Protein AF-A0A3B4AN51-F1 (afdb_monomer_lite)

Structure (mmCIF, N/CA/C/O backbone):
data_AF-A0A3B4AN51-F1
#
_entry.id   AF-A0A3B4AN51-F1
#
loop_
_atom_site.group_PDB
_atom_site.id
_atom_site.type_symbol
_atom_site.label_atom_id
_atom_site.label_alt_id
_atom_site.label_comp_id
_atom_site.label_asym_id
_atom_site.label_entity_id
_atom_site.label_seq_id
_atom_site.pdbx_PDB_ins_code
_atom_site.Cartn_x
_atom_site.Cartn_y
_atom_site.Cartn_z
_atom_site.occupancy
_atom_site.B_iso_or_equiv
_atom_site.auth_seq_id
_atom_site.auth_comp_id
_atom_site.auth_asym_id
_atom_site.auth_atom_id
_atom_site.pdbx_PDB_model_num
ATOM 1 N N . MET A 1 1 ? 100.348 5.119 -83.235 1.00 37.28 1 MET A N 1
ATOM 2 C CA . MET A 1 1 ? 100.920 3.917 -83.877 1.00 37.28 1 MET A CA 1
ATOM 3 C C . MET A 1 1 ? 100.437 3.886 -85.317 1.00 37.28 1 MET A C 1
ATOM 5 O O . MET A 1 1 ? 99.239 3.997 -85.510 1.00 37.28 1 MET A O 1
ATOM 9 N N . TYR A 1 2 ? 101.380 3.777 -86.260 1.00 39.84 2 TYR A N 1
ATOM 10 C CA . TYR A 1 2 ? 101.236 3.728 -87.727 1.00 39.84 2 TYR A CA 1
ATOM 11 C C . TYR A 1 2 ? 100.697 5.003 -88.413 1.00 39.84 2 TYR A C 1
ATOM 13 O O . TYR A 1 2 ? 99.524 5.310 -88.284 1.00 39.84 2 TYR A O 1
ATOM 21 N N . SER A 1 3 ? 101.463 5.910 -89.036 1.00 31.34 3 SER A N 1
ATOM 22 C CA . SER A 1 3 ? 102.664 5.895 -89.903 1.00 31.34 3 SER A CA 1
ATOM 23 C C . SER A 1 3 ? 102.435 5.594 -91.389 1.00 31.34 3 SER A C 1
ATOM 25 O O . SER A 1 3 ? 101.809 4.602 -91.746 1.00 31.34 3 SER A O 1
ATOM 27 N N . SER A 1 4 ? 103.131 6.403 -92.199 1.00 42.12 4 SER A N 1
ATOM 28 C CA . SER A 1 4 ? 103.472 6.291 -93.629 1.00 42.12 4 SER A CA 1
ATOM 29 C C . SER A 1 4 ? 102.449 6.891 -94.610 1.00 42.12 4 SER A C 1
ATOM 31 O O . SER A 1 4 ? 101.304 6.468 -94.629 1.00 42.12 4 SER A O 1
ATOM 33 N N . SER A 1 5 ? 102.694 7.973 -95.359 1.00 35.88 5 SER A N 1
ATOM 34 C CA . SER A 1 5 ? 103.880 8.577 -96.009 1.00 35.88 5 SER A CA 1
ATOM 35 C C . SER A 1 5 ? 104.124 8.130 -97.459 1.00 35.88 5 SER A C 1
ATOM 37 O O . SER A 1 5 ? 104.264 6.943 -97.722 1.00 35.88 5 SER A O 1
ATOM 39 N N . TYR A 1 6 ? 104.338 9.153 -98.307 1.00 33.53 6 TYR A N 1
ATOM 40 C CA . TYR A 1 6 ? 105.000 9.182 -99.630 1.00 33.53 6 TYR A CA 1
ATOM 41 C C . TYR A 1 6 ? 104.226 8.550 -100.818 1.00 33.53 6 TYR A C 1
ATOM 43 O O . TYR A 1 6 ? 103.527 7.566 -100.663 1.00 33.53 6 TYR A O 1
ATOM 51 N N . SER A 1 7 ? 104.227 9.105 -102.041 1.00 45.72 7 SER A N 1
ATOM 52 C CA . SER A 1 7 ? 105.342 9.767 -102.729 1.00 45.72 7 SER A CA 1
ATOM 53 C C . SER A 1 7 ? 104.925 10.885 -103.691 1.00 45.72 7 SER A C 1
ATOM 55 O O . SER A 1 7 ? 104.088 10.735 -104.575 1.00 45.72 7 SER A O 1
ATOM 57 N N . ARG A 1 8 ? 105.644 11.995 -103.545 1.00 38.72 8 ARG A N 1
ATOM 58 C CA . ARG A 1 8 ? 105.890 13.059 -104.518 1.00 38.72 8 ARG A CA 1
ATOM 59 C C . ARG A 1 8 ? 106.790 12.530 -105.644 1.00 38.72 8 ARG A C 1
ATOM 61 O O . ARG A 1 8 ? 107.790 11.889 -105.348 1.00 38.72 8 ARG A O 1
ATOM 68 N N . ALA A 1 9 ? 106.537 12.929 -106.889 1.00 37.31 9 ALA A N 1
ATOM 69 C CA . ALA A 1 9 ? 107.592 13.070 -107.893 1.00 37.31 9 ALA A CA 1
ATOM 70 C C . ALA A 1 9 ? 107.301 14.289 -108.776 1.00 37.31 9 ALA A C 1
ATOM 72 O O . ALA A 1 9 ? 106.480 14.271 -109.685 1.00 37.31 9 ALA A O 1
ATOM 73 N N . LYS A 1 10 ? 107.989 15.375 -108.426 1.00 40.50 10 LYS A N 1
ATOM 74 C CA . LYS A 1 10 ? 108.209 16.573 -109.227 1.00 40.50 10 LYS A CA 1
ATOM 75 C C . LYS A 1 10 ? 109.576 16.353 -109.872 1.00 40.50 10 LYS A C 1
ATOM 77 O O . LYS A 1 10 ? 110.546 16.236 -109.131 1.00 40.50 10 LYS A O 1
ATOM 82 N N . LEU A 1 11 ? 109.653 16.279 -111.194 1.00 40.84 11 LEU A N 1
ATOM 83 C CA . LEU A 1 11 ? 110.910 16.311 -111.945 1.00 40.84 11 LEU A CA 1
ATOM 84 C C . LEU A 1 11 ? 110.637 17.061 -113.246 1.00 40.84 11 LEU A C 1
ATOM 86 O O . LEU A 1 11 ? 110.092 16.517 -114.201 1.00 40.84 11 LEU A O 1
ATOM 90 N N . GLY A 1 12 ? 110.951 18.355 -113.214 1.00 33.78 12 GLY A N 1
ATOM 91 C CA . GLY A 1 12 ? 111.268 19.081 -114.431 1.00 33.78 12 GLY A CA 1
ATOM 92 C C . GLY A 1 12 ? 112.681 18.724 -114.874 1.00 33.78 12 GLY A C 1
ATOM 93 O O . GLY A 1 12 ? 113.501 18.326 -114.045 1.00 33.78 12 GLY A O 1
ATOM 94 N N . LEU A 1 13 ? 112.959 18.901 -116.160 1.00 41.38 13 LEU A N 1
ATOM 95 C CA . LEU A 1 13 ? 114.250 19.401 -116.603 1.00 41.38 13 LEU A CA 1
ATOM 96 C C . LEU A 1 13 ? 114.144 19.941 -118.025 1.00 41.38 13 LEU A C 1
ATOM 98 O O . LEU A 1 13 ? 113.573 19.327 -118.924 1.00 41.38 13 LEU A O 1
ATOM 102 N N . ASP A 1 14 ? 114.674 21.148 -118.121 1.00 35.09 14 ASP A N 1
ATOM 103 C CA . ASP A 1 14 ? 114.766 22.046 -119.248 1.00 35.09 14 ASP A CA 1
ATOM 104 C C . ASP A 1 14 ? 115.662 21.552 -120.395 1.00 35.09 14 ASP A C 1
ATOM 106 O O . ASP A 1 14 ? 116.530 20.697 -120.235 1.00 35.09 14 ASP A O 1
ATOM 110 N N . ALA A 1 15 ? 115.503 22.283 -121.503 1.00 33.75 15 ALA A N 1
ATOM 111 C CA . ALA A 1 15 ? 116.539 22.689 -122.451 1.00 33.75 15 ALA A CA 1
ATOM 112 C C . ALA A 1 15 ? 117.071 21.644 -123.450 1.00 33.75 15 ALA A C 1
ATOM 114 O O . ALA A 1 15 ? 118.004 20.897 -123.180 1.00 33.75 15 ALA A O 1
ATOM 115 N N . ARG A 1 16 ? 116.633 21.766 -124.708 1.00 33.62 16 ARG A N 1
ATOM 116 C CA . ARG A 1 16 ? 117.351 22.564 -125.726 1.00 33.62 16 ARG A CA 1
ATOM 117 C C . ARG A 1 16 ? 116.605 22.525 -127.063 1.00 33.62 16 ARG A C 1
ATOM 119 O O . ARG A 1 16 ? 116.307 21.465 -127.594 1.00 33.62 16 ARG A O 1
ATOM 126 N N . GLU A 1 17 ? 116.272 23.722 -127.545 1.00 31.73 17 GLU A N 1
ATOM 127 C CA . GLU A 1 17 ? 116.612 24.207 -128.887 1.00 31.73 17 GLU A CA 1
ATOM 128 C C . GLU A 1 17 ? 116.787 23.162 -130.003 1.00 31.73 17 GLU A C 1
ATOM 130 O O . GLU A 1 17 ? 117.738 22.390 -129.989 1.00 31.73 17 GLU A O 1
ATOM 135 N N . LEU A 1 18 ? 115.940 23.209 -131.038 1.00 31.83 18 LEU A N 1
ATOM 136 C CA . LEU A 1 18 ? 116.239 23.889 -132.311 1.00 31.83 18 LEU A CA 1
ATOM 137 C C . LEU A 1 18 ? 115.224 23.455 -133.398 1.00 31.83 18 LEU A C 1
ATOM 139 O O . LEU A 1 18 ? 115.013 22.275 -133.643 1.00 31.83 18 LEU A O 1
ATOM 143 N N . HIS A 1 19 ? 114.660 24.447 -134.089 1.00 35.38 19 HIS A N 1
ATOM 144 C CA . HIS A 1 19 ? 114.153 24.394 -135.468 1.00 35.38 19 HIS A CA 1
ATOM 145 C C . HIS A 1 19 ? 113.001 23.434 -135.880 1.00 35.38 19 HIS A C 1
ATOM 147 O O . HIS A 1 19 ? 113.159 22.251 -136.153 1.00 35.38 19 HIS A O 1
ATOM 153 N N . ARG A 1 20 ? 111.839 24.065 -136.144 1.00 32.22 20 ARG A N 1
ATOM 154 C CA . ARG A 1 20 ? 110.898 23.782 -137.265 1.00 32.22 20 ARG A CA 1
ATOM 155 C C . ARG A 1 20 ? 111.657 23.360 -138.551 1.00 32.22 20 ARG A C 1
ATOM 157 O O . ARG A 1 20 ? 112.730 23.930 -138.744 1.00 32.22 20 ARG A O 1
ATOM 164 N N . PRO A 1 21 ? 111.084 22.595 -139.524 1.00 46.34 21 PRO A N 1
ATOM 165 C CA . PRO A 1 21 ? 109.659 22.619 -139.917 1.00 46.34 21 PRO A CA 1
ATOM 166 C C . PRO A 1 21 ? 109.047 21.314 -140.541 1.00 46.34 21 PRO A C 1
ATOM 168 O O . PRO A 1 21 ? 109.733 20.341 -140.801 1.00 46.34 21 PRO A O 1
ATOM 171 N N . ARG A 1 22 ? 107.748 21.397 -140.907 1.00 31.69 22 ARG A N 1
ATOM 172 C CA . ARG A 1 22 ? 106.985 20.628 -141.938 1.00 31.69 22 ARG A CA 1
ATOM 173 C C . ARG A 1 22 ? 106.538 19.171 -141.678 1.00 31.69 22 ARG A C 1
ATOM 175 O O . ARG A 1 22 ? 107.335 18.268 -141.498 1.00 31.69 22 ARG A O 1
ATOM 182 N N . GLY A 1 23 ? 105.231 18.957 -141.905 1.00 38.59 23 GLY A N 1
ATOM 183 C CA . GLY A 1 23 ? 104.688 17.720 -142.490 1.00 38.59 23 GLY A CA 1
ATOM 184 C C . GLY A 1 23 ? 103.827 16.853 -141.568 1.00 38.59 23 GLY A C 1
ATOM 185 O O . GLY A 1 23 ? 104.339 15.995 -140.863 1.00 38.59 23 GLY A O 1
ATOM 186 N N . LYS A 1 24 ? 102.497 17.020 -141.627 1.00 47.59 24 LYS A N 1
ATOM 187 C CA . LYS A 1 24 ? 101.532 16.042 -141.096 1.00 47.59 24 LYS A CA 1
ATOM 188 C C . LYS A 1 24 ? 101.496 14.828 -142.032 1.00 47.59 24 LYS A C 1
ATOM 190 O O . LYS A 1 24 ? 101.185 14.998 -143.208 1.00 47.59 24 LYS A O 1
ATOM 195 N N . SER A 1 25 ? 101.758 13.626 -141.520 1.00 47.16 25 SER A N 1
ATOM 196 C CA . SER A 1 25 ? 101.493 12.370 -142.231 1.00 47.16 25 SER A CA 1
ATOM 197 C C . SER A 1 25 ? 100.162 11.761 -141.763 1.00 47.16 25 SER A C 1
ATOM 199 O O . SER A 1 25 ? 99.811 11.783 -140.583 1.00 47.16 25 SER A O 1
ATOM 201 N N . CYS A 1 26 ? 99.394 11.231 -142.715 1.00 55.75 26 CYS A N 1
ATOM 202 C CA . CYS A 1 26 ? 98.037 10.689 -142.563 1.00 55.75 26 CYS A CA 1
ATOM 203 C C . CYS A 1 26 ? 97.911 9.546 -141.517 1.00 55.75 26 CYS A C 1
ATOM 205 O O . CYS A 1 26 ? 96.820 9.272 -141.025 1.00 55.75 26 CYS A O 1
ATOM 207 N N . GLY A 1 27 ? 99.019 8.933 -141.081 1.00 60.59 27 GLY A N 1
ATOM 208 C CA . GLY A 1 27 ? 99.015 7.821 -140.118 1.00 60.59 27 GLY A CA 1
ATOM 209 C C . GLY A 1 27 ? 98.713 8.186 -138.655 1.00 60.59 27 GLY A C 1
ATOM 210 O O . GLY A 1 27 ? 98.357 7.303 -137.875 1.00 60.59 27 GLY A O 1
ATOM 211 N N . TYR A 1 28 ? 98.817 9.460 -138.258 1.00 69.00 28 TYR A N 1
ATOM 212 C CA . TYR A 1 28 ? 98.539 9.886 -136.875 1.00 69.00 28 TYR A CA 1
ATOM 213 C C . TYR A 1 28 ? 97.040 9.819 -136.529 1.00 69.00 28 TYR A C 1
ATOM 215 O O . TYR A 1 28 ? 96.671 9.399 -135.433 1.00 69.00 28 TYR A O 1
ATOM 223 N N . TYR A 1 29 ? 96.163 10.147 -137.484 1.00 66.31 29 TYR A N 1
ATOM 224 C CA . TYR A 1 29 ? 94.715 10.177 -137.252 1.00 66.31 29 TYR A CA 1
ATOM 225 C C . TYR A 1 29 ? 94.079 8.776 -137.181 1.00 66.31 29 TYR A C 1
ATOM 227 O O . TYR A 1 29 ? 93.126 8.586 -136.432 1.00 66.31 29 TYR A O 1
ATOM 235 N N . VAL A 1 30 ? 94.635 7.762 -137.856 1.00 69.38 30 VAL A N 1
ATOM 236 C CA . VAL A 1 30 ? 94.093 6.384 -137.825 1.00 69.38 30 VAL A CA 1
ATOM 237 C C . VAL A 1 30 ? 94.282 5.721 -136.454 1.00 69.38 30 VAL A C 1
ATOM 239 O O . VAL A 1 30 ? 93.371 5.063 -135.956 1.00 69.38 30 VAL A O 1
ATOM 242 N N . LYS A 1 31 ? 95.428 5.949 -135.793 1.00 71.38 31 LYS A N 1
ATOM 243 C CA . LYS A 1 31 ? 95.664 5.455 -134.422 1.00 71.38 31 LYS A CA 1
ATOM 244 C C . LYS A 1 31 ? 94.726 6.108 -133.404 1.00 71.38 31 LYS A C 1
ATOM 246 O O . LYS A 1 31 ? 94.270 5.440 -132.483 1.00 71.38 31 LYS A O 1
ATOM 251 N N . ILE A 1 32 ? 94.408 7.388 -133.599 1.00 74.50 32 ILE A N 1
ATOM 252 C CA . ILE A 1 32 ? 93.468 8.129 -132.751 1.00 74.50 32 ILE A CA 1
ATOM 253 C C . ILE A 1 32 ? 92.041 7.585 -132.908 1.00 74.50 32 ILE A C 1
ATOM 255 O O . ILE A 1 32 ? 91.373 7.344 -131.905 1.00 74.50 32 ILE A O 1
ATOM 259 N N . VAL A 1 33 ? 91.585 7.320 -134.138 1.00 74.44 33 VAL A N 1
ATOM 260 C CA . VAL A 1 33 ? 90.241 6.763 -134.390 1.00 74.44 33 VAL A CA 1
ATOM 261 C C . VAL A 1 33 ? 90.085 5.361 -133.787 1.00 74.44 33 VAL A C 1
ATOM 263 O O . VAL A 1 33 ? 89.074 5.095 -133.138 1.00 74.44 33 VAL A O 1
ATOM 266 N N . PHE A 1 34 ? 91.091 4.487 -133.918 1.00 72.62 34 PHE A N 1
ATOM 267 C CA . PHE A 1 34 ? 91.048 3.154 -133.299 1.00 72.62 34 PHE A CA 1
ATOM 268 C C . PHE A 1 34 ? 90.962 3.234 -131.769 1.00 72.62 34 PHE A C 1
ATOM 270 O O . PHE A 1 34 ? 90.145 2.537 -131.167 1.00 72.62 34 PHE A O 1
ATOM 277 N N . PHE A 1 35 ? 91.728 4.139 -131.152 1.00 78.62 35 PHE A N 1
ATOM 278 C CA . PHE A 1 35 ? 91.705 4.348 -129.704 1.00 78.62 35 PHE A CA 1
ATOM 279 C C . PHE A 1 35 ? 90.331 4.825 -129.210 1.00 78.62 35 PHE A C 1
ATOM 281 O O . PHE A 1 35 ? 89.805 4.283 -128.240 1.00 78.62 35 PHE A O 1
ATOM 288 N N . PHE A 1 36 ? 89.701 5.774 -129.913 1.00 77.31 36 PHE A N 1
ATOM 289 C CA . PHE A 1 36 ? 88.351 6.227 -129.568 1.00 77.31 36 PHE A CA 1
ATOM 290 C C . PHE A 1 36 ? 87.277 5.155 -129.810 1.00 77.31 36 PHE A C 1
ATOM 292 O O . PHE A 1 36 ? 86.331 5.081 -129.030 1.00 77.31 36 PHE A O 1
ATOM 299 N N . SER A 1 37 ? 87.430 4.276 -130.809 1.00 77.00 37 SER A N 1
ATOM 300 C CA . SER A 1 37 ? 86.480 3.172 -131.031 1.00 77.00 37 SER A CA 1
ATOM 301 C C . SER A 1 37 ? 86.492 2.149 -129.888 1.00 77.00 37 SER A C 1
ATOM 303 O O . SER A 1 37 ? 85.430 1.787 -129.384 1.00 77.00 37 SER A O 1
ATOM 305 N N . SER A 1 38 ? 87.678 1.761 -129.399 1.00 79.50 38 SER A N 1
ATOM 306 C CA . SER A 1 38 ? 87.806 0.840 -128.263 1.00 79.50 38 SER A CA 1
ATOM 307 C C . SER A 1 38 ? 87.376 1.481 -126.942 1.00 79.50 38 SER A C 1
ATOM 309 O O . SER A 1 38 ? 86.841 0.791 -126.077 1.00 79.50 38 SER A O 1
ATOM 311 N N . LEU A 1 39 ? 87.562 2.796 -126.788 1.00 80.88 39 LEU A N 1
ATOM 312 C CA . LEU A 1 39 ? 87.158 3.536 -125.589 1.00 80.88 39 LEU A CA 1
ATOM 313 C C . LEU A 1 39 ? 85.635 3.727 -125.512 1.00 80.88 39 LEU A C 1
ATOM 315 O O . LEU A 1 39 ? 85.050 3.584 -124.441 1.00 80.88 39 LEU A O 1
ATOM 319 N N . ILE A 1 40 ? 84.969 3.974 -126.644 1.00 84.31 40 ILE A N 1
ATOM 320 C CA . ILE A 1 40 ? 83.499 3.996 -126.707 1.00 84.31 40 ILE A CA 1
ATOM 321 C C . ILE A 1 40 ? 82.935 2.585 -126.480 1.00 84.31 40 ILE A C 1
ATOM 323 O O . ILE A 1 40 ? 81.972 2.425 -125.733 1.00 84.31 40 ILE A O 1
ATOM 327 N N . GLN A 1 41 ? 83.554 1.548 -127.058 1.00 82.50 41 GLN A N 1
ATOM 328 C CA . GLN A 1 41 ? 83.135 0.158 -126.842 1.00 82.50 41 GLN A CA 1
ATOM 329 C C . GLN A 1 41 ? 83.257 -0.280 -125.375 1.00 82.50 41 GLN A C 1
ATOM 331 O O . GLN A 1 41 ? 82.333 -0.909 -124.859 1.00 82.50 41 GLN A O 1
ATOM 336 N N . SER A 1 42 ? 84.341 0.072 -124.675 1.00 85.00 42 SER A N 1
ATOM 337 C CA . SER A 1 42 ? 84.494 -0.283 -123.257 1.00 85.00 42 SER A CA 1
ATOM 338 C C . SER A 1 42 ? 83.496 0.454 -122.357 1.00 85.00 42 SER A C 1
ATOM 340 O O . SER A 1 42 ? 82.936 -0.160 -121.450 1.00 85.00 42 SER A O 1
ATOM 342 N N . LEU A 1 43 ? 83.200 1.728 -122.642 1.00 83.69 43 LEU A N 1
ATOM 343 C CA . LEU A 1 43 ? 82.181 2.496 -121.918 1.00 83.69 43 LEU A CA 1
ATOM 344 C C . LEU A 1 43 ? 80.780 1.896 -122.075 1.00 83.69 43 LEU A C 1
ATOM 346 O O . LEU A 1 43 ? 80.065 1.787 -121.083 1.00 83.69 43 LEU A O 1
ATOM 350 N N . ILE A 1 44 ? 80.408 1.435 -123.275 1.00 85.31 44 ILE A N 1
ATOM 351 C CA . ILE A 1 44 ? 79.118 0.758 -123.493 1.00 85.31 44 ILE A CA 1
ATOM 352 C C . ILE A 1 44 ? 79.031 -0.538 -122.675 1.00 85.31 44 ILE A C 1
ATOM 354 O O . ILE A 1 44 ? 78.012 -0.781 -122.029 1.00 85.31 44 ILE A O 1
ATOM 358 N N . ILE A 1 45 ? 80.093 -1.351 -122.653 1.00 86.38 45 ILE A N 1
ATOM 359 C CA . ILE A 1 45 ? 80.118 -2.601 -121.876 1.00 86.38 45 ILE A CA 1
ATOM 360 C C . ILE A 1 45 ? 79.973 -2.312 -120.377 1.00 86.38 45 ILE A C 1
ATOM 362 O O . ILE A 1 45 ? 79.169 -2.957 -119.710 1.00 86.38 45 ILE A O 1
ATOM 366 N N . VAL A 1 46 ? 80.691 -1.318 -119.845 1.00 84.56 46 VAL A N 1
ATOM 367 C CA . VAL A 1 46 ? 80.579 -0.929 -118.429 1.00 84.56 46 VAL A CA 1
ATOM 368 C C . VAL A 1 46 ? 79.176 -0.408 -118.104 1.00 84.56 46 VAL A C 1
ATOM 370 O O . VAL A 1 46 ? 78.618 -0.791 -117.078 1.00 84.56 46 VAL A O 1
ATOM 373 N N . SER A 1 47 ? 78.567 0.400 -118.977 1.00 82.06 47 SER A N 1
ATOM 374 C CA . SER A 1 47 ? 77.186 0.861 -118.796 1.00 82.06 47 SER A CA 1
ATOM 375 C C . SER A 1 47 ? 76.178 -0.291 -118.796 1.00 82.06 47 SER A C 1
ATOM 377 O O . SER A 1 47 ? 75.291 -0.303 -117.948 1.00 82.06 47 SER A O 1
ATOM 379 N N . LEU A 1 48 ? 76.326 -1.283 -119.682 1.00 82.00 48 LEU A N 1
ATOM 380 C CA . LEU A 1 48 ? 75.444 -2.455 -119.716 1.00 82.00 48 LEU A CA 1
ATOM 381 C C . LEU A 1 48 ? 75.628 -3.354 -118.492 1.00 82.00 48 LEU A C 1
ATOM 383 O O . LEU A 1 48 ? 74.637 -3.808 -117.932 1.00 82.00 48 LEU A O 1
ATOM 387 N N . VAL A 1 49 ? 76.864 -3.570 -118.033 1.00 85.19 49 VAL A N 1
ATOM 388 C CA . VAL A 1 49 ? 77.137 -4.360 -116.821 1.00 85.19 49 VAL A CA 1
ATOM 389 C C . VAL A 1 49 ? 76.609 -3.651 -115.573 1.00 85.19 49 VAL A C 1
ATOM 391 O O . VAL A 1 49 ? 76.000 -4.300 -114.730 1.00 85.19 49 VAL A O 1
ATOM 394 N N . LEU A 1 50 ? 76.758 -2.327 -115.463 1.00 77.06 50 LEU A N 1
ATOM 395 C CA . LEU A 1 50 ? 76.156 -1.562 -114.366 1.00 77.06 50 LEU A CA 1
ATOM 396 C C . LEU A 1 50 ? 74.624 -1.601 -114.418 1.00 77.06 50 LEU A C 1
ATOM 398 O O . LEU A 1 50 ? 73.995 -1.689 -113.369 1.00 77.06 50 LEU A O 1
ATOM 402 N N . PHE A 1 51 ? 74.019 -1.617 -115.606 1.00 76.81 51 PHE A N 1
ATOM 403 C CA . PHE A 1 51 ? 72.574 -1.803 -115.749 1.00 76.81 51 PHE A CA 1
ATOM 404 C C . PHE A 1 51 ? 72.128 -3.235 -115.401 1.00 76.81 51 PHE A C 1
ATOM 406 O O . PHE A 1 51 ? 71.043 -3.418 -114.872 1.00 76.81 51 PHE A O 1
ATOM 413 N N . LEU A 1 52 ? 72.963 -4.251 -115.632 1.00 72.12 52 LEU A N 1
ATOM 414 C CA . LEU A 1 52 ? 72.664 -5.652 -115.294 1.00 72.12 52 LEU A CA 1
ATOM 415 C C . LEU A 1 52 ? 72.888 -5.970 -113.805 1.00 72.12 52 LEU A C 1
ATOM 417 O O . LEU A 1 52 ? 72.189 -6.808 -113.246 1.00 72.12 52 LEU A O 1
ATOM 421 N N . VAL A 1 53 ? 73.849 -5.303 -113.158 1.00 73.62 53 VAL A N 1
ATOM 422 C CA . VAL A 1 53 ? 74.174 -5.496 -111.732 1.00 73.62 53 VAL A CA 1
ATOM 423 C C . VAL A 1 53 ? 73.352 -4.573 -110.821 1.00 73.62 53 VAL A C 1
ATOM 425 O O . VAL A 1 53 ? 73.000 -4.976 -109.716 1.00 73.62 53 VAL A O 1
ATOM 428 N N . TYR A 1 54 ? 73.020 -3.354 -111.267 1.00 65.38 54 TYR A N 1
ATOM 429 C CA . TYR A 1 54 ? 72.304 -2.343 -110.469 1.00 65.38 54 TYR A CA 1
ATOM 430 C C . TYR A 1 54 ? 70.981 -1.858 -111.076 1.00 65.38 54 TYR A C 1
ATOM 432 O O . TYR A 1 54 ? 70.286 -1.065 -110.437 1.00 65.38 54 TYR A O 1
ATOM 440 N N . GLY A 1 55 ? 70.591 -2.321 -112.267 1.00 59.09 55 GLY A N 1
ATOM 441 C CA . GLY A 1 55 ? 69.219 -2.171 -112.752 1.00 59.09 55 GLY A CA 1
ATOM 442 C C . GLY A 1 55 ? 68.320 -3.042 -111.890 1.00 59.09 55 GLY A C 1
ATOM 443 O O . GLY A 1 55 ? 68.195 -4.239 -112.126 1.00 59.09 55 GLY A O 1
ATOM 444 N N . GLN A 1 56 ? 67.800 -2.448 -110.816 1.00 55.25 56 GLN A N 1
ATOM 445 C CA . GLN A 1 56 ? 67.047 -3.128 -109.768 1.00 55.25 56 GLN A CA 1
ATOM 446 C C . GLN A 1 56 ? 66.012 -4.116 -110.323 1.00 55.25 56 GLN A C 1
ATOM 448 O O . GLN A 1 56 ? 65.301 -3.779 -111.272 1.00 55.25 56 GLN A O 1
ATOM 453 N N . PRO A 1 57 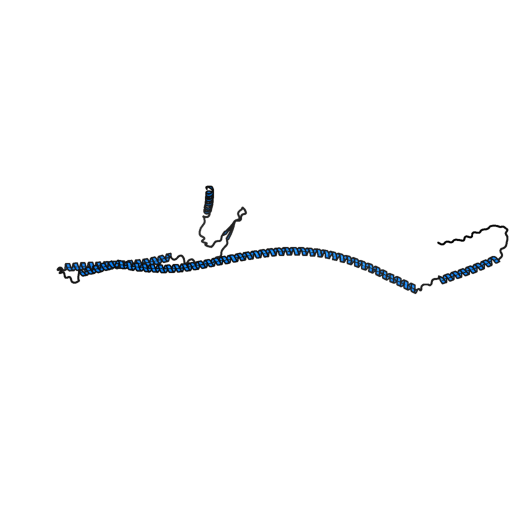? 65.817 -5.268 -109.656 1.00 54.91 57 PRO A N 1
ATOM 454 C CA . PRO A 1 57 ? 64.611 -6.040 -109.863 1.00 54.91 57 PRO A CA 1
ATOM 455 C C . PRO A 1 57 ? 63.440 -5.205 -109.336 1.00 54.91 57 PRO A C 1
ATOM 457 O O . PRO A 1 57 ? 63.456 -4.745 -108.188 1.00 54.91 57 PRO A O 1
ATOM 460 N N . GLU A 1 58 ? 62.426 -4.992 -110.173 1.00 52.56 58 GLU A N 1
ATOM 461 C CA . GLU A 1 58 ? 61.099 -4.631 -109.692 1.00 52.56 58 GLU A CA 1
ATOM 462 C C . GLU A 1 58 ? 60.734 -5.647 -108.609 1.00 52.56 58 GLU A C 1
ATOM 464 O O . GLU A 1 58 ? 60.586 -6.840 -108.879 1.00 52.56 58 GLU A O 1
ATOM 469 N N . LYS A 1 59 ? 60.640 -5.191 -107.356 1.00 54.31 59 LYS A N 1
ATOM 470 C CA . LYS A 1 59 ? 59.942 -5.956 -106.326 1.00 54.31 59 LYS A CA 1
ATOM 471 C C . LYS A 1 59 ? 58.590 -6.317 -106.925 1.00 54.31 59 LYS A C 1
ATOM 473 O O . LYS A 1 59 ? 57.881 -5.413 -107.374 1.00 54.31 59 LYS A O 1
ATOM 478 N N . SER A 1 60 ? 58.309 -7.617 -106.998 1.00 57.59 60 SER A N 1
ATOM 479 C CA . SER A 1 60 ? 57.080 -8.177 -107.554 1.00 57.59 60 SER A CA 1
ATOM 480 C C . SER A 1 60 ? 55.894 -7.290 -107.178 1.00 57.59 60 SER A C 1
ATOM 482 O O . SER A 1 60 ? 55.723 -6.935 -106.009 1.00 57.59 60 SER A O 1
ATOM 484 N N . ALA A 1 61 ? 55.079 -6.911 -108.162 1.00 60.22 61 ALA A N 1
ATOM 485 C CA . ALA A 1 61 ? 53.893 -6.081 -107.957 1.00 60.22 61 ALA A CA 1
ATOM 486 C C . ALA A 1 61 ? 52.954 -6.623 -106.854 1.00 60.22 61 ALA A C 1
ATOM 488 O O . ALA A 1 61 ? 52.128 -5.877 -106.334 1.00 60.22 61 ALA A O 1
ATOM 489 N N . GLU A 1 62 ? 53.094 -7.899 -106.486 1.00 61.84 62 GLU A N 1
ATOM 490 C CA . GLU A 1 62 ? 52.365 -8.580 -105.420 1.00 61.84 62 GLU A CA 1
ATOM 491 C C . GLU A 1 62 ? 52.829 -8.171 -104.007 1.00 61.84 62 GLU A C 1
ATOM 493 O O . GLU A 1 62 ? 51.992 -7.757 -103.209 1.00 61.84 62 GLU A O 1
ATOM 498 N N . GLU A 1 63 ? 54.139 -8.121 -103.721 1.00 64.62 63 GLU A N 1
ATOM 499 C CA . GLU A 1 63 ? 54.662 -7.662 -102.415 1.00 64.62 63 GLU A CA 1
ATOM 500 C C . GLU A 1 63 ? 54.331 -6.188 -102.152 1.00 64.62 63 GLU A C 1
ATOM 502 O O . GLU A 1 63 ? 54.055 -5.780 -101.024 1.00 64.62 63 GLU A O 1
ATOM 507 N N . LYS A 1 64 ? 54.338 -5.362 -103.206 1.00 71.12 64 LYS A N 1
ATOM 508 C CA . LYS A 1 64 ? 53.962 -3.949 -103.091 1.00 71.12 64 LYS A CA 1
ATOM 509 C C . LYS A 1 64 ? 52.473 -3.787 -102.764 1.00 71.12 64 LYS A C 1
ATOM 511 O O . LYS A 1 64 ? 52.131 -2.946 -101.937 1.00 71.12 64 LYS A O 1
ATOM 516 N N . ARG A 1 65 ? 51.600 -4.605 -103.365 1.00 73.94 65 ARG A N 1
ATOM 517 C CA . ARG A 1 65 ? 50.153 -4.608 -103.077 1.00 73.94 65 ARG A CA 1
ATOM 518 C C . ARG A 1 65 ? 49.849 -5.121 -101.672 1.00 73.94 65 ARG A C 1
ATOM 520 O O . ARG A 1 65 ? 49.021 -4.525 -100.991 1.00 73.94 65 ARG A O 1
ATOM 527 N N . GLU A 1 66 ? 50.525 -6.176 -101.225 1.00 80.19 66 GLU A N 1
ATOM 528 C CA . GLU A 1 66 ? 50.372 -6.713 -99.868 1.00 80.19 66 GLU A CA 1
ATOM 529 C C . GLU A 1 66 ? 50.851 -5.707 -98.811 1.00 80.19 66 GLU A C 1
ATOM 531 O O . GLU A 1 66 ? 50.177 -5.471 -97.807 1.00 80.19 66 GLU A O 1
ATOM 536 N N . LEU A 1 67 ? 51.974 -5.030 -99.066 1.00 83.06 67 LEU A N 1
ATOM 537 C CA . LEU A 1 67 ? 52.468 -3.970 -98.192 1.00 83.06 67 LEU A CA 1
ATOM 538 C C . LEU A 1 67 ? 51.493 -2.784 -98.122 1.00 83.06 67 LEU A C 1
ATOM 540 O O . LEU A 1 67 ? 51.238 -2.272 -97.033 1.00 83.06 67 LEU A O 1
ATOM 544 N N . GLU A 1 68 ? 50.918 -2.363 -99.251 1.00 82.81 68 GLU A N 1
ATOM 545 C CA . GLU A 1 68 ? 49.895 -1.308 -99.290 1.00 82.81 68 GLU A CA 1
ATOM 546 C C . GLU A 1 68 ? 48.616 -1.718 -98.536 1.00 82.81 68 GLU A C 1
ATOM 548 O O . GLU A 1 68 ? 48.076 -0.919 -97.767 1.00 82.81 68 GLU A O 1
ATOM 553 N N . GLN A 1 69 ? 48.160 -2.968 -98.676 1.00 86.12 69 GLN A N 1
ATOM 554 C CA . GLN A 1 69 ? 47.023 -3.501 -97.913 1.00 86.12 69 GLN A CA 1
ATOM 555 C C . GLN A 1 69 ? 47.303 -3.527 -96.406 1.00 86.12 69 GLN A C 1
ATOM 557 O O . GLN A 1 69 ? 46.468 -3.073 -95.623 1.00 86.12 69 GLN A O 1
ATOM 562 N N . ASN A 1 70 ? 48.493 -3.971 -95.998 1.00 88.94 70 ASN A N 1
ATOM 563 C CA . ASN A 1 70 ? 48.903 -3.997 -94.595 1.00 88.94 70 ASN A CA 1
ATOM 564 C C . ASN A 1 70 ? 49.020 -2.588 -94.001 1.00 88.94 70 ASN A C 1
ATOM 566 O O . ASN A 1 70 ? 48.572 -2.363 -92.879 1.00 88.94 70 ASN A O 1
ATOM 570 N N . ILE A 1 71 ? 49.558 -1.615 -94.744 1.00 88.25 71 ILE A N 1
ATOM 571 C CA . ILE A 1 71 ? 49.622 -0.210 -94.305 1.00 88.25 71 ILE A CA 1
ATOM 572 C C . ILE A 1 71 ? 48.215 0.361 -94.107 1.00 88.25 71 ILE A C 1
ATOM 574 O O . ILE A 1 71 ? 47.956 0.998 -93.085 1.00 88.25 71 ILE A O 1
ATOM 578 N N . ASN A 1 72 ? 47.300 0.106 -95.044 1.00 90.38 72 ASN A N 1
ATOM 579 C CA . ASN A 1 72 ? 45.916 0.567 -94.937 1.00 90.38 72 ASN A CA 1
ATOM 580 C C . ASN A 1 72 ? 45.200 -0.081 -93.741 1.00 90.38 72 ASN A C 1
ATOM 582 O O . ASN A 1 72 ? 44.555 0.621 -92.962 1.00 90.38 72 ASN A O 1
ATOM 586 N N . HIS A 1 73 ? 45.385 -1.388 -93.538 1.00 92.81 73 HIS A N 1
ATOM 587 C CA . HIS A 1 73 ? 44.812 -2.120 -92.410 1.00 92.81 73 HIS A CA 1
ATOM 588 C C . HIS A 1 73 ? 45.369 -1.650 -91.056 1.00 92.81 73 HIS A C 1
ATOM 590 O O . HIS A 1 73 ? 44.606 -1.372 -90.130 1.00 92.81 73 HIS A O 1
ATOM 596 N N . LEU A 1 74 ? 46.691 -1.465 -90.936 1.00 91.38 74 LEU A N 1
ATOM 597 C CA . LEU A 1 74 ? 47.297 -0.869 -89.738 1.00 91.38 74 LEU A CA 1
ATOM 598 C C . LEU A 1 74 ? 46.825 0.573 -89.513 1.00 91.38 74 LEU A C 1
ATOM 600 O O . LEU A 1 74 ? 46.708 1.004 -88.363 1.00 91.38 74 LEU A O 1
ATOM 604 N N . GLY A 1 75 ? 46.576 1.331 -90.582 1.00 91.94 75 GLY A N 1
ATOM 605 C CA . GLY A 1 75 ? 46.007 2.674 -90.515 1.00 91.94 75 GLY A CA 1
ATOM 606 C C . GLY A 1 75 ? 44.601 2.675 -89.915 1.00 91.94 75 GLY A C 1
ATOM 607 O O . GLY A 1 75 ? 44.319 3.470 -89.016 1.00 91.94 75 GLY A O 1
ATOM 608 N N . GLU A 1 76 ? 43.750 1.745 -90.350 1.00 93.75 76 GLU A N 1
ATOM 609 C CA . GLU A 1 76 ? 42.391 1.563 -89.834 1.00 93.75 76 GLU A CA 1
ATOM 610 C C . GLU A 1 76 ? 42.389 1.133 -88.362 1.00 93.75 76 GLU A C 1
ATOM 612 O O . GLU A 1 76 ? 41.720 1.763 -87.539 1.00 93.75 76 GLU A O 1
ATOM 617 N N . ILE A 1 77 ? 43.220 0.149 -87.996 1.00 95.38 77 ILE A N 1
ATOM 618 C CA . ILE A 1 77 ? 43.391 -0.279 -86.600 1.00 95.38 77 IL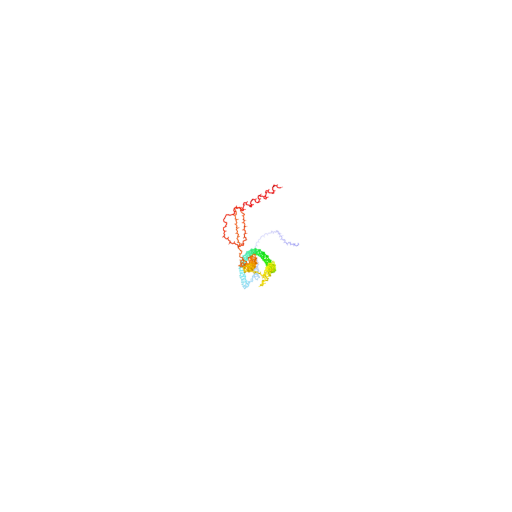E A CA 1
ATOM 619 C C . ILE A 1 77 ? 43.864 0.890 -85.728 1.00 95.38 77 ILE A C 1
ATOM 621 O O . ILE A 1 77 ? 43.310 1.124 -84.655 1.00 95.38 77 ILE A O 1
ATOM 625 N N . ASN A 1 78 ? 44.857 1.666 -86.171 1.00 94.12 78 ASN A N 1
ATOM 626 C CA . ASN A 1 78 ? 45.343 2.818 -85.406 1.00 94.12 78 ASN A CA 1
ATOM 627 C C . ASN A 1 78 ? 44.281 3.911 -85.245 1.00 94.12 78 ASN A C 1
ATOM 629 O O . ASN A 1 78 ? 44.219 4.555 -84.194 1.00 94.12 78 ASN A O 1
ATOM 633 N N . LEU A 1 79 ? 43.452 4.141 -86.265 1.00 94.69 79 LEU A N 1
ATOM 634 C CA . LEU A 1 79 ? 42.342 5.084 -86.169 1.00 94.69 79 LEU A CA 1
ATOM 635 C C . LEU A 1 79 ? 41.297 4.596 -85.160 1.00 94.69 79 LEU A C 1
ATOM 637 O O . LEU A 1 79 ? 40.844 5.393 -84.337 1.00 94.69 79 LEU A O 1
ATOM 641 N N . GLN A 1 80 ? 40.958 3.306 -85.186 1.00 94.62 80 GLN A N 1
ATOM 642 C CA . GLN A 1 80 ? 40.014 2.712 -84.242 1.00 94.62 80 GLN A CA 1
ATOM 643 C C . GLN A 1 80 ? 40.547 2.767 -82.807 1.00 94.62 80 GLN A C 1
ATOM 645 O O . GLN A 1 80 ? 39.867 3.283 -81.929 1.00 94.62 80 GLN A O 1
ATOM 650 N N . LEU A 1 81 ? 41.808 2.387 -82.580 1.00 95.81 81 LEU A N 1
ATOM 651 C CA . LEU A 1 81 ? 42.450 2.485 -81.265 1.00 95.81 81 LEU A CA 1
ATOM 652 C C . LEU A 1 81 ? 42.479 3.921 -80.728 1.00 95.81 81 LEU A C 1
ATOM 654 O O . LEU A 1 81 ? 42.351 4.142 -79.524 1.00 95.81 81 LEU A O 1
ATOM 658 N N . ARG A 1 82 ? 42.641 4.922 -81.602 1.00 93.94 82 ARG A N 1
ATOM 659 C CA . ARG A 1 82 ? 42.551 6.333 -81.199 1.00 93.94 82 ARG A CA 1
ATOM 660 C C . ARG A 1 82 ? 41.136 6.721 -80.781 1.00 93.94 82 ARG A C 1
ATOM 662 O O . ARG A 1 82 ? 41.011 7.451 -79.800 1.00 93.94 82 ARG A O 1
ATOM 669 N N . LYS A 1 83 ? 40.105 6.245 -81.487 1.00 95.44 83 LYS A N 1
ATOM 670 C CA . LYS A 1 83 ? 38.700 6.463 -81.108 1.00 95.44 83 LYS A CA 1
ATOM 671 C C . LYS A 1 83 ? 38.391 5.799 -79.769 1.00 95.44 83 LYS A C 1
ATOM 673 O O . LYS A 1 83 ? 38.009 6.497 -78.836 1.00 95.44 83 LYS A O 1
ATOM 678 N N . ASP A 1 84 ? 38.705 4.514 -79.630 1.00 95.62 84 ASP A N 1
ATOM 679 C CA . ASP A 1 84 ? 38.475 3.750 -78.400 1.00 95.62 84 ASP A CA 1
ATOM 680 C C . ASP A 1 84 ? 39.208 4.375 -77.203 1.00 95.62 84 ASP A C 1
ATOM 682 O O . ASP A 1 84 ? 38.665 4.457 -76.103 1.00 95.62 84 ASP A O 1
ATOM 686 N N . LYS A 1 85 ? 40.429 4.893 -77.406 1.00 96.00 85 LYS A N 1
ATOM 687 C CA . LYS A 1 85 ? 41.175 5.622 -76.369 1.00 96.00 85 LYS A CA 1
ATOM 688 C C . LYS A 1 85 ? 40.454 6.894 -75.920 1.00 96.00 85 LYS A C 1
ATOM 690 O O . LYS A 1 85 ? 40.467 7.205 -74.729 1.00 96.00 85 LYS A O 1
ATOM 695 N N . VAL A 1 86 ? 39.886 7.663 -76.848 1.00 95.81 86 VAL A N 1
ATOM 696 C CA . VAL A 1 86 ? 39.130 8.880 -76.516 1.00 95.81 86 VAL A CA 1
ATOM 697 C C . VAL A 1 86 ? 37.854 8.514 -75.764 1.00 95.81 86 VAL A C 1
ATOM 699 O O . VAL A 1 86 ? 37.609 9.079 -74.698 1.00 95.81 86 VAL A O 1
ATOM 702 N N . ASP A 1 87 ? 37.111 7.524 -76.254 1.00 96.00 87 ASP A N 1
ATOM 703 C CA . ASP A 1 87 ? 35.864 7.071 -75.636 1.00 96.00 87 ASP A CA 1
ATOM 704 C C . ASP A 1 87 ? 36.102 6.507 -74.231 1.00 96.00 87 ASP A C 1
ATOM 706 O O . ASP A 1 87 ? 35.389 6.855 -73.287 1.00 96.00 87 ASP A O 1
ATOM 710 N N . LEU A 1 88 ? 37.150 5.700 -74.048 1.00 95.81 88 LEU A N 1
ATOM 711 C CA . LEU A 1 88 ? 37.513 5.158 -72.741 1.00 95.81 88 LEU A CA 1
ATOM 712 C C . LEU A 1 88 ? 37.954 6.263 -71.772 1.00 95.81 88 LEU A C 1
ATOM 714 O O . LEU A 1 88 ? 37.556 6.252 -70.609 1.00 95.81 88 LEU A O 1
ATOM 718 N N . ASN A 1 89 ? 38.719 7.255 -72.237 1.00 95.44 89 ASN A N 1
ATOM 719 C CA . ASN A 1 89 ? 39.094 8.403 -71.406 1.00 95.44 89 ASN A CA 1
ATOM 720 C C . ASN A 1 89 ? 37.875 9.243 -70.997 1.00 95.44 89 ASN A C 1
ATOM 722 O O . ASN A 1 89 ? 37.802 9.700 -69.852 1.00 95.44 89 ASN A O 1
ATOM 726 N N . ALA A 1 90 ? 36.901 9.420 -71.894 1.00 95.81 90 ALA A N 1
ATOM 727 C CA . ALA A 1 90 ? 35.651 10.099 -71.573 1.00 95.81 90 ALA A CA 1
ATOM 728 C C . ALA A 1 90 ? 34.855 9.319 -70.512 1.00 95.81 90 ALA A C 1
ATOM 730 O O . ALA A 1 90 ? 34.401 9.912 -69.532 1.00 95.81 90 ALA A O 1
ATOM 731 N N . GLN A 1 91 ? 34.770 7.990 -70.641 1.00 96.31 91 GLN A N 1
ATOM 732 C CA . GLN A 1 91 ? 34.126 7.121 -69.650 1.00 96.31 91 GLN A CA 1
ATOM 733 C C . GLN A 1 91 ? 34.826 7.163 -68.287 1.00 96.31 91 GLN A C 1
ATOM 735 O O . GLN A 1 91 ? 34.153 7.286 -67.266 1.00 96.31 91 GLN A O 1
ATOM 740 N N . ILE A 1 92 ? 36.162 7.114 -68.249 1.00 96.56 92 ILE A N 1
ATOM 741 C CA . ILE A 1 92 ? 36.941 7.241 -67.007 1.00 96.56 92 ILE A CA 1
ATOM 742 C C . ILE A 1 92 ? 36.656 8.587 -66.337 1.00 96.56 92 ILE A C 1
ATOM 744 O O . ILE A 1 92 ? 36.421 8.635 -65.131 1.00 96.56 92 ILE A O 1
ATOM 748 N N . THR A 1 93 ? 36.624 9.672 -67.112 1.00 96.06 93 THR A N 1
ATOM 749 C CA . THR A 1 93 ? 36.348 11.015 -66.582 1.00 96.06 93 THR A CA 1
ATOM 750 C C . THR A 1 93 ? 34.925 11.119 -66.025 1.00 96.06 93 THR A C 1
ATOM 752 O O . THR A 1 93 ? 34.736 11.613 -64.914 1.00 96.06 93 THR A O 1
ATOM 755 N N . ALA A 1 94 ? 33.929 10.593 -66.745 1.00 96.19 94 ALA A N 1
ATOM 756 C CA . ALA A 1 94 ? 32.543 10.554 -66.282 1.00 96.19 94 ALA A CA 1
ATOM 757 C C . ALA A 1 94 ? 32.394 9.715 -65.001 1.00 96.19 94 ALA A C 1
ATOM 759 O O . ALA A 1 94 ? 31.803 10.171 -64.024 1.00 96.19 94 ALA A O 1
ATOM 760 N N . LYS A 1 95 ? 33.006 8.524 -64.956 1.00 95.81 95 LYS A N 1
ATOM 761 C CA . LYS A 1 95 ? 32.985 7.650 -63.774 1.00 95.81 95 LYS A CA 1
ATOM 762 C C . LYS A 1 95 ? 33.713 8.257 -62.577 1.00 95.81 95 LYS A C 1
ATOM 764 O O . LYS A 1 95 ? 33.266 8.073 -61.448 1.00 95.81 95 LYS A O 1
ATOM 769 N N . ALA A 1 96 ? 34.792 9.007 -62.795 1.00 96.31 96 ALA A N 1
ATOM 770 C CA . ALA A 1 96 ? 35.471 9.740 -61.730 1.00 96.31 96 ALA A CA 1
ATOM 771 C C . ALA A 1 96 ? 34.579 10.844 -61.135 1.00 96.31 96 ALA A C 1
ATOM 773 O O . ALA A 1 96 ? 34.539 10.999 -59.915 1.00 96.31 96 ALA A O 1
ATOM 774 N N . ALA A 1 97 ? 33.824 11.562 -61.974 1.00 96.06 97 ALA A N 1
ATOM 775 C CA . ALA A 1 97 ? 32.865 12.568 -61.517 1.00 96.06 97 ALA A CA 1
ATOM 776 C C . ALA A 1 97 ? 31.691 11.943 -60.740 1.00 96.06 97 ALA A C 1
ATOM 778 O O . ALA A 1 97 ? 31.347 12.434 -59.665 1.00 96.06 97 ALA A O 1
ATOM 779 N N . GLU A 1 98 ? 31.127 10.832 -61.230 1.00 96.12 98 GLU A N 1
ATOM 780 C CA . GLU A 1 98 ? 30.092 10.068 -60.513 1.00 96.12 98 GLU A CA 1
ATOM 781 C C . GLU A 1 98 ? 30.599 9.581 -59.150 1.00 96.12 98 GLU A C 1
ATOM 783 O O . GLU A 1 98 ? 29.932 9.775 -58.135 1.00 96.12 98 GLU A O 1
ATOM 788 N N . LYS A 1 99 ? 31.807 9.004 -59.101 1.00 96.56 99 LYS A N 1
ATOM 789 C CA . LYS A 1 99 ? 32.427 8.555 -57.849 1.00 96.56 99 LYS A CA 1
ATOM 790 C C . LYS A 1 99 ? 32.585 9.708 -56.854 1.00 96.56 99 LYS A C 1
ATOM 792 O O . LYS A 1 99 ? 32.217 9.550 -55.695 1.00 96.56 99 LYS A O 1
ATOM 797 N N . ALA A 1 100 ? 33.086 10.861 -57.300 1.00 96.38 100 ALA A N 1
ATOM 798 C CA . ALA A 1 100 ? 33.257 12.031 -56.440 1.00 96.38 100 ALA A CA 1
ATOM 799 C C . ALA A 1 100 ? 31.916 12.571 -55.906 1.00 96.38 100 ALA A C 1
ATOM 801 O O . ALA A 1 100 ? 31.837 12.999 -54.753 1.00 96.38 100 ALA A O 1
ATOM 802 N N . ALA A 1 101 ? 30.853 12.528 -56.717 1.00 96.44 101 ALA A N 1
ATOM 803 C CA . ALA A 1 101 ? 29.510 12.907 -56.283 1.00 96.44 101 ALA A CA 1
ATOM 804 C C . ALA A 1 101 ? 28.970 11.949 -55.208 1.00 96.44 101 ALA A C 1
ATOM 806 O O . ALA A 1 101 ? 28.523 12.404 -54.157 1.00 96.44 101 ALA A O 1
ATOM 807 N N . VAL A 1 102 ? 29.093 10.635 -55.426 1.00 96.56 102 VAL A N 1
ATOM 808 C CA . VAL A 1 102 ? 28.652 9.611 -54.465 1.00 96.56 102 VAL A CA 1
ATOM 809 C C . VAL A 1 102 ? 29.455 9.672 -53.164 1.00 96.56 102 VAL A C 1
ATOM 811 O O . VAL A 1 102 ? 28.877 9.562 -52.087 1.00 96.56 102 VAL A O 1
ATOM 814 N N . GLU A 1 103 ? 30.772 9.889 -53.223 1.00 96.81 103 GLU A N 1
ATOM 815 C CA . GLU A 1 103 ? 31.600 10.063 -52.021 1.00 96.81 103 GLU A CA 1
ATOM 816 C C . GLU A 1 103 ? 31.171 11.296 -51.217 1.00 96.81 103 GLU A C 1
ATOM 818 O O . GLU A 1 103 ? 31.061 11.227 -49.992 1.00 96.81 103 GLU A O 1
ATOM 823 N N . LYS A 1 104 ? 30.842 12.405 -51.890 1.00 96.75 104 LYS A N 1
ATOM 824 C CA . LYS A 1 104 ? 30.308 13.599 -51.226 1.00 96.75 104 LYS A CA 1
ATOM 825 C C . LYS A 1 104 ? 28.961 13.319 -50.556 1.00 96.75 104 LYS A C 1
ATOM 827 O O . LYS A 1 104 ? 28.772 13.706 -49.403 1.00 96.75 104 LYS A O 1
ATOM 832 N N . GLU A 1 105 ? 28.038 12.650 -51.244 1.00 96.81 105 GLU A N 1
ATOM 833 C CA . GLU A 1 105 ? 26.744 12.269 -50.665 1.00 96.81 105 GLU A CA 1
ATOM 834 C C . GLU A 1 105 ? 26.921 11.335 -49.463 1.00 96.81 105 GLU A C 1
ATOM 836 O O . GLU A 1 105 ? 26.317 11.560 -48.413 1.00 96.81 105 GLU A O 1
ATOM 841 N N . LEU A 1 106 ? 27.818 10.353 -49.559 1.00 97.06 106 LEU A N 1
ATOM 842 C CA . LEU A 1 106 ? 28.124 9.432 -48.468 1.00 97.06 106 LEU A CA 1
ATOM 843 C C . LEU A 1 106 ? 28.609 10.170 -47.214 1.00 97.06 106 LEU A C 1
ATOM 845 O O . LEU A 1 106 ? 28.143 9.872 -46.114 1.00 97.06 106 LEU A O 1
ATOM 849 N N . GLU A 1 107 ? 29.502 11.149 -47.361 1.00 96.75 107 GLU A N 1
ATOM 850 C CA . GLU A 1 107 ? 29.971 11.951 -46.226 1.00 96.75 107 GLU A CA 1
ATOM 851 C C . GLU A 1 107 ? 28.851 12.813 -45.623 1.00 96.75 107 GLU A C 1
ATOM 853 O O . GLU A 1 107 ? 28.735 12.904 -44.398 1.00 96.75 107 GLU A O 1
ATOM 858 N N . THR A 1 108 ? 27.953 13.372 -46.444 1.00 96.81 108 THR A N 1
ATOM 859 C CA . THR A 1 108 ? 26.785 14.104 -45.920 1.00 96.81 108 THR A CA 1
ATOM 860 C C . THR A 1 108 ? 25.817 13.200 -45.155 1.00 96.81 108 THR A C 1
ATOM 862 O O . THR A 1 108 ? 25.348 13.576 -44.079 1.00 96.81 108 THR A O 1
ATOM 865 N N . VAL A 1 109 ? 25.564 11.985 -45.652 1.00 96.88 109 VAL A N 1
ATOM 866 C CA . VAL A 1 109 ? 24.689 11.006 -44.992 1.00 96.88 109 VAL A CA 1
ATOM 867 C C . VAL A 1 109 ? 25.308 10.520 -43.684 1.00 96.88 109 VAL A C 1
ATOM 869 O O . VAL A 1 109 ? 24.605 10.444 -42.678 1.00 96.88 109 VAL A O 1
ATOM 872 N N . LYS A 1 110 ? 26.621 10.259 -43.648 1.00 97.38 110 LYS A N 1
ATOM 873 C CA . LYS A 1 110 ? 27.333 9.911 -42.406 1.00 97.38 110 LYS A CA 1
ATOM 874 C C . LYS A 1 110 ? 27.225 11.019 -41.361 1.00 97.38 110 LYS A C 1
ATOM 876 O O . LYS A 1 110 ? 26.940 10.733 -40.200 1.00 97.38 110 LYS A O 1
ATOM 881 N N . ALA A 1 111 ? 27.421 12.275 -41.761 1.00 96.56 111 ALA A N 1
ATOM 882 C CA . ALA A 1 111 ? 27.296 13.411 -40.852 1.00 96.56 111 ALA A CA 1
ATOM 883 C C . ALA A 1 111 ? 25.870 13.529 -40.287 1.00 96.56 111 ALA A C 1
ATOM 885 O O . ALA A 1 111 ? 25.702 13.672 -39.076 1.00 96.56 111 ALA A O 1
ATOM 886 N N . ALA A 1 112 ? 24.847 13.401 -41.138 1.00 96.56 112 ALA A N 1
ATOM 887 C CA . ALA A 1 112 ? 23.452 13.418 -40.706 1.00 96.56 112 ALA A CA 1
ATOM 888 C C . ALA A 1 112 ? 23.127 12.253 -39.755 1.00 96.56 112 ALA A C 1
ATOM 890 O O . ALA A 1 112 ? 22.534 12.475 -38.699 1.00 96.56 112 ALA A O 1
ATOM 891 N N . ALA A 1 113 ? 23.573 11.034 -40.077 1.00 96.50 113 ALA A N 1
ATOM 892 C CA . ALA A 1 113 ? 23.373 9.854 -39.240 1.00 96.50 113 ALA A CA 1
ATOM 893 C C . ALA A 1 113 ? 23.976 10.047 -37.838 1.00 96.50 113 ALA A C 1
ATOM 895 O O . ALA A 1 113 ? 23.275 9.868 -36.842 1.00 96.50 113 ALA A O 1
ATOM 896 N N . ASN A 1 114 ? 25.223 10.519 -37.754 1.00 96.56 114 ASN A N 1
ATOM 897 C CA . ASN A 1 114 ? 25.895 10.778 -36.477 1.00 96.56 114 ASN A CA 1
ATOM 898 C C . ASN A 1 114 ? 25.160 11.834 -35.632 1.00 96.56 114 ASN A C 1
ATOM 900 O O . ASN A 1 114 ? 25.007 11.662 -34.420 1.00 96.56 114 ASN A O 1
ATOM 904 N N . THR A 1 115 ? 24.661 12.907 -36.256 1.00 96.94 115 THR A N 1
ATOM 905 C CA . THR A 1 115 ? 23.860 13.925 -35.557 1.00 96.94 115 THR A CA 1
ATOM 906 C C . THR A 1 115 ? 22.555 13.335 -35.025 1.00 96.94 115 THR A C 1
ATOM 908 O O . THR A 1 115 ? 22.237 13.522 -33.849 1.00 96.94 115 THR A O 1
ATOM 911 N N . THR A 1 116 ? 21.827 12.567 -35.843 1.00 96.44 116 THR A N 1
ATOM 912 C CA . THR A 1 116 ? 20.572 11.934 -35.404 1.00 96.44 116 THR A CA 1
ATOM 913 C C . THR A 1 116 ? 20.791 10.919 -34.282 1.00 96.44 116 THR A C 1
ATOM 915 O O . THR A 1 116 ? 20.003 10.873 -33.338 1.00 96.44 116 THR A O 1
ATOM 918 N N . GLU A 1 117 ? 21.886 10.153 -34.322 1.00 96.69 117 GLU A N 1
ATOM 919 C CA . GLU A 1 117 ? 22.250 9.215 -33.258 1.00 96.69 117 GLU A CA 1
ATOM 920 C C . GLU A 1 117 ? 22.514 9.952 -31.939 1.00 96.69 117 GLU A C 1
ATOM 922 O O . GLU A 1 117 ? 22.035 9.533 -30.880 1.00 96.69 117 GLU A O 1
ATOM 927 N N . TYR A 1 118 ? 23.244 11.069 -31.991 1.00 95.69 118 TYR A N 1
ATOM 928 C CA . TYR A 1 118 ? 23.519 11.891 -30.816 1.00 95.69 118 TYR A CA 1
ATOM 929 C C . TYR A 1 118 ? 22.235 12.473 -30.209 1.00 95.69 118 TYR A C 1
ATOM 931 O O . TYR A 1 118 ? 22.015 12.363 -28.998 1.00 95.69 118 TYR A O 1
ATOM 939 N N . GLU A 1 119 ? 21.366 13.057 -31.034 1.00 96.38 119 GLU A N 1
ATOM 940 C CA . GLU A 1 119 ? 20.093 13.625 -30.580 1.00 96.38 119 GLU A CA 1
ATOM 941 C C . GLU A 1 119 ? 19.173 12.559 -29.985 1.00 96.38 119 GLU A C 1
ATOM 943 O O . GLU A 1 119 ? 18.598 12.764 -28.910 1.00 96.38 119 GLU A O 1
ATOM 948 N N . PHE A 1 120 ? 19.092 11.393 -30.631 1.00 96.62 120 PHE A N 1
ATOM 949 C CA . PHE A 1 120 ? 18.317 10.265 -30.134 1.00 96.62 120 PHE A CA 1
ATOM 950 C C . PHE A 1 120 ? 18.845 9.780 -28.782 1.00 96.62 120 PHE A C 1
ATOM 952 O O . PHE A 1 120 ? 18.075 9.694 -27.824 1.00 96.62 120 PHE A O 1
ATOM 959 N N . LYS A 1 121 ? 20.161 9.554 -28.645 1.00 97.06 121 LYS A N 1
ATOM 960 C CA . LYS A 1 121 ? 20.778 9.166 -27.363 1.00 97.06 121 LYS A CA 1
ATOM 961 C C . LYS A 1 121 ? 20.504 10.193 -26.272 1.00 97.06 121 LYS A C 1
ATOM 963 O O . LYS A 1 121 ? 20.133 9.818 -25.161 1.00 97.06 121 LYS A O 1
ATOM 968 N N . LYS A 1 122 ? 20.637 11.485 -26.577 1.00 96.69 122 LYS A N 1
ATOM 969 C CA . LYS A 1 122 ? 20.354 12.567 -25.626 1.00 96.69 122 LYS A CA 1
ATOM 970 C C . LYS A 1 122 ? 18.900 12.528 -25.152 1.00 96.69 122 LYS A C 1
ATOM 97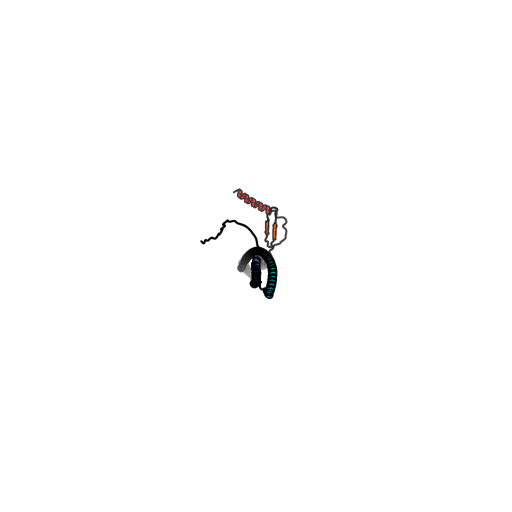2 O O . LYS A 1 122 ? 18.654 12.623 -23.948 1.00 96.69 122 LYS A O 1
ATOM 977 N N . LYS A 1 123 ? 17.950 12.358 -26.076 1.00 97.00 123 LYS A N 1
ATOM 978 C CA . LYS A 1 123 ? 16.522 12.276 -25.753 1.00 97.00 123 LYS A CA 1
ATOM 979 C C . LYS A 1 123 ? 16.212 11.042 -24.907 1.00 97.00 123 LYS A C 1
ATOM 981 O O . LYS A 1 123 ? 15.633 11.194 -23.834 1.00 97.00 123 LYS A O 1
ATOM 986 N N . VAL A 1 124 ? 16.699 9.868 -25.310 1.00 97.31 124 VAL A N 1
ATOM 987 C CA . VAL A 1 124 ? 16.530 8.612 -24.560 1.00 97.31 124 VAL A CA 1
ATOM 988 C C . VAL A 1 124 ? 17.090 8.732 -23.143 1.00 97.31 124 VAL A C 1
ATOM 990 O O . VAL A 1 124 ? 16.399 8.398 -22.187 1.00 97.31 124 VAL A O 1
ATOM 993 N N . VAL A 1 125 ? 18.301 9.267 -22.969 1.00 97.38 125 VAL A N 1
ATOM 994 C CA . VAL A 1 125 ? 18.894 9.457 -21.633 1.00 97.38 125 VAL A CA 1
ATOM 995 C C . VAL A 1 125 ? 18.047 10.401 -20.777 1.00 97.38 125 VAL A C 1
ATOM 997 O O . VAL A 1 125 ? 17.843 10.140 -19.590 1.00 97.38 125 VAL A O 1
ATOM 1000 N N . SER A 1 126 ? 17.529 11.485 -21.363 1.00 96.25 126 SER A N 1
ATOM 1001 C CA . SER A 1 126 ? 16.670 12.423 -20.636 1.00 96.25 126 SER A CA 1
ATOM 1002 C C . SER A 1 126 ? 15.349 11.784 -20.192 1.00 96.25 126 SER A C 1
ATOM 1004 O O . SER A 1 126 ? 14.965 11.945 -19.034 1.00 96.25 126 SER A O 1
ATOM 1006 N N . GLU A 1 127 ? 14.706 11.000 -21.061 1.00 96.81 127 GLU A N 1
ATOM 1007 C CA . GLU A 1 127 ? 13.450 10.300 -20.768 1.00 96.81 127 GLU A CA 1
ATOM 1008 C C . GLU A 1 127 ? 13.649 9.171 -19.752 1.00 96.81 127 GLU A C 1
ATOM 1010 O O . GLU A 1 127 ? 12.861 9.011 -18.823 1.00 96.81 127 GLU A O 1
ATOM 1015 N N . VAL A 1 128 ? 14.744 8.417 -19.847 1.00 97.75 128 VAL A N 1
ATOM 1016 C CA . VAL A 1 128 ? 15.076 7.393 -18.846 1.00 97.75 128 VAL A CA 1
ATOM 1017 C C . VAL A 1 128 ? 15.285 8.035 -17.475 1.00 97.75 128 VAL A C 1
ATOM 1019 O O . VAL A 1 128 ? 14.784 7.520 -16.475 1.00 97.75 128 VAL A O 1
ATOM 1022 N N . LYS A 1 129 ? 15.958 9.189 -17.405 1.00 97.44 129 LYS A N 1
ATOM 1023 C CA . LYS A 1 129 ? 16.178 9.902 -16.140 1.00 97.44 129 LYS A CA 1
ATOM 1024 C C . LYS A 1 129 ? 14.872 10.424 -15.530 1.00 97.44 129 LYS A C 1
ATOM 1026 O O . LYS A 1 129 ? 14.694 10.346 -14.309 1.00 97.44 129 LYS A O 1
ATOM 1031 N N . THR A 1 130 ? 13.949 10.941 -16.344 1.00 97.25 130 THR A N 1
ATOM 1032 C CA . THR A 1 130 ? 12.633 11.380 -15.851 1.00 97.25 130 THR A CA 1
ATOM 1033 C C . THR A 1 130 ? 11.801 10.197 -15.365 1.00 97.25 130 THR A C 1
ATOM 1035 O O . THR A 1 130 ? 11.251 10.267 -14.267 1.00 97.25 130 THR A O 1
ATOM 1038 N N . LEU A 1 131 ? 11.785 9.082 -16.101 1.00 97.62 131 LEU A N 1
ATOM 1039 C CA . LEU A 1 131 ? 11.096 7.853 -15.693 1.00 97.62 131 LEU A CA 1
ATOM 1040 C C . LEU A 1 131 ? 11.674 7.260 -14.402 1.00 97.62 131 LEU A C 1
ATOM 1042 O O . LEU A 1 131 ? 10.915 6.868 -13.519 1.00 97.62 131 LEU A O 1
ATOM 1046 N N . GLN A 1 132 ? 12.999 7.243 -14.244 1.00 97.50 132 GLN A N 1
ATOM 1047 C CA . GLN A 1 132 ? 13.653 6.809 -13.003 1.00 97.50 132 GLN A CA 1
ATOM 1048 C C . GLN A 1 132 ? 13.244 7.679 -11.811 1.00 97.50 132 GLN A C 1
ATOM 1050 O O . GLN A 1 132 ? 12.941 7.155 -10.738 1.00 97.50 132 GLN A O 1
ATOM 1055 N N . THR A 1 133 ? 13.191 8.998 -12.006 1.00 97.56 133 THR A N 1
ATOM 1056 C CA . THR A 1 133 ? 12.772 9.942 -10.960 1.00 97.56 133 THR A CA 1
ATOM 1057 C C . THR A 1 133 ? 11.309 9.724 -10.580 1.00 97.56 133 THR A C 1
ATOM 1059 O O . THR A 1 133 ? 10.987 9.649 -9.395 1.00 97.56 133 THR A O 1
ATOM 1062 N N . LEU A 1 134 ? 10.428 9.567 -11.571 1.00 97.56 134 LEU A N 1
ATOM 1063 C CA . LEU A 1 134 ? 9.007 9.317 -11.340 1.00 97.56 134 LEU A CA 1
ATOM 1064 C C . LEU A 1 134 ? 8.781 7.982 -10.620 1.00 97.56 134 LEU A C 1
ATOM 1066 O O . LEU A 1 134 ? 7.998 7.921 -9.677 1.00 97.56 134 LEU A O 1
ATOM 1070 N N . ASN A 1 135 ? 9.506 6.933 -11.007 1.00 97.62 135 ASN A N 1
ATOM 1071 C CA . ASN A 1 135 ? 9.428 5.627 -10.357 1.00 97.62 135 ASN A CA 1
ATOM 1072 C C . ASN A 1 135 ? 9.904 5.696 -8.891 1.00 97.62 135 ASN A C 1
ATOM 1074 O O . ASN A 1 135 ? 9.248 5.175 -7.991 1.00 97.62 135 ASN A O 1
ATOM 1078 N N . ALA A 1 136 ? 10.994 6.422 -8.615 1.00 97.81 136 ALA A N 1
ATOM 1079 C CA . ALA A 1 136 ? 11.457 6.652 -7.246 1.00 97.81 136 ALA A CA 1
ATOM 1080 C C . ALA A 1 136 ? 10.415 7.406 -6.396 1.00 97.81 136 ALA A C 1
ATOM 1082 O O . ALA A 1 136 ? 10.168 7.032 -5.249 1.00 97.81 136 ALA A O 1
ATOM 1083 N N . GLN A 1 137 ? 9.762 8.426 -6.964 1.00 97.50 137 GLN A N 1
ATOM 1084 C CA . GLN A 1 137 ? 8.676 9.156 -6.298 1.00 97.50 137 GLN A CA 1
ATOM 1085 C C . GLN A 1 137 ? 7.458 8.264 -6.028 1.00 97.50 137 GLN A C 1
ATOM 1087 O O . GLN A 1 137 ? 6.907 8.296 -4.928 1.00 97.50 137 GLN A O 1
ATOM 1092 N N . GLN A 1 138 ? 7.057 7.442 -7.001 1.00 97.81 138 GLN A N 1
ATOM 1093 C CA . GLN A 1 138 ? 5.959 6.486 -6.839 1.00 97.81 138 GLN A CA 1
ATOM 1094 C C . GLN A 1 138 ? 6.256 5.478 -5.727 1.00 97.81 138 GLN A C 1
ATOM 1096 O O . GLN A 1 138 ? 5.396 5.242 -4.880 1.00 97.81 138 GLN A O 1
ATOM 1101 N N . LYS A 1 139 ? 7.480 4.941 -5.674 1.00 98.31 139 LYS A N 1
ATOM 1102 C CA . LYS A 1 139 ? 7.904 4.023 -4.612 1.00 98.31 139 LYS A CA 1
ATOM 1103 C C . LYS A 1 139 ? 7.832 4.675 -3.229 1.00 98.31 139 LYS A C 1
ATOM 1105 O O . LYS A 1 139 ? 7.214 4.114 -2.333 1.00 98.31 139 LYS A O 1
ATOM 1110 N N . ALA A 1 140 ? 8.353 5.895 -3.085 1.00 98.00 140 ALA A N 1
ATOM 1111 C CA . ALA A 1 140 ? 8.276 6.638 -1.825 1.00 98.00 140 ALA A CA 1
ATOM 1112 C C . ALA A 1 140 ? 6.824 6.906 -1.381 1.00 98.00 140 ALA A C 1
ATOM 1114 O O . ALA A 1 140 ? 6.508 6.853 -0.193 1.00 98.00 140 ALA A O 1
ATOM 1115 N N . MET A 1 141 ? 5.923 7.173 -2.330 1.00 97.81 141 MET A N 1
ATOM 1116 C CA . MET A 1 141 ? 4.503 7.373 -2.039 1.00 97.81 141 MET A CA 1
ATOM 1117 C C . MET A 1 141 ? 3.811 6.073 -1.612 1.00 97.81 141 MET A C 1
ATOM 1119 O O . MET A 1 141 ? 3.000 6.101 -0.688 1.00 97.81 141 MET A O 1
ATOM 1123 N N . ILE A 1 142 ? 4.146 4.940 -2.235 1.00 98.31 142 ILE A N 1
ATOM 1124 C CA . ILE A 1 142 ? 3.662 3.617 -1.815 1.00 98.31 142 ILE A CA 1
ATOM 1125 C C . ILE A 1 142 ? 4.133 3.310 -0.390 1.00 98.31 142 ILE A C 1
ATOM 1127 O O . ILE A 1 142 ? 3.307 2.940 0.443 1.00 98.31 142 ILE A O 1
ATOM 1131 N N . ASP A 1 143 ? 5.411 3.544 -0.085 1.00 98.12 143 ASP A N 1
ATOM 1132 C CA . ASP A 1 143 ? 5.978 3.308 1.248 1.00 98.12 143 ASP A CA 1
ATOM 1133 C C . ASP A 1 143 ? 5.275 4.167 2.317 1.00 98.12 143 ASP A C 1
ATOM 1135 O O . ASP A 1 143 ? 4.899 3.671 3.383 1.00 98.12 143 ASP A O 1
ATOM 1139 N N . LEU A 1 144 ? 5.008 5.445 2.015 1.00 98.25 144 LEU A N 1
ATOM 1140 C CA . LEU A 1 144 ? 4.254 6.344 2.895 1.00 98.25 144 LEU A CA 1
ATOM 1141 C C . LEU A 1 144 ? 2.819 5.848 3.125 1.00 98.25 144 LEU A C 1
ATOM 1143 O O . LEU A 1 144 ? 2.320 5.853 4.252 1.00 98.25 144 LEU A O 1
ATOM 1147 N N . ILE A 1 145 ? 2.135 5.438 2.055 1.00 97.81 145 ILE A N 1
ATOM 1148 C CA . ILE A 1 145 ? 0.769 4.917 2.127 1.00 97.81 145 ILE A CA 1
ATOM 1149 C C . ILE A 1 145 ? 0.744 3.647 2.982 1.00 97.81 145 ILE A C 1
ATOM 1151 O O . ILE A 1 145 ? -0.094 3.532 3.876 1.00 97.81 145 ILE A O 1
ATOM 1155 N N . GLN A 1 146 ? 1.688 2.732 2.772 1.00 98.12 146 GLN A N 1
ATOM 1156 C CA . GLN A 1 146 ? 1.813 1.501 3.546 1.00 98.12 146 GLN A CA 1
ATOM 1157 C C . GLN A 1 146 ? 2.074 1.780 5.034 1.00 98.12 146 GLN A C 1
ATOM 1159 O O . GLN A 1 146 ? 1.434 1.161 5.891 1.00 98.12 146 GLN A O 1
ATOM 1164 N N . ALA A 1 147 ? 2.951 2.733 5.358 1.00 97.81 147 ALA A N 1
ATOM 1165 C CA . ALA A 1 147 ? 3.203 3.150 6.736 1.00 97.81 147 ALA A CA 1
ATOM 1166 C C . ALA A 1 147 ? 1.938 3.730 7.394 1.00 97.81 147 ALA A C 1
ATOM 1168 O O . ALA A 1 147 ? 1.566 3.310 8.491 1.00 97.81 147 ALA A O 1
ATOM 1169 N N . ASN A 1 148 ? 1.223 4.617 6.693 1.00 98.00 148 ASN A N 1
ATOM 1170 C CA . ASN A 1 148 ? -0.036 5.196 7.172 1.00 98.00 148 ASN A CA 1
ATOM 1171 C C . ASN A 1 148 ? -1.119 4.132 7.396 1.00 98.00 148 ASN A C 1
ATOM 1173 O O . ASN A 1 148 ? -1.810 4.162 8.416 1.00 98.00 148 ASN A O 1
ATOM 1177 N N . PHE A 1 149 ? -1.265 3.173 6.475 1.00 98.19 149 PHE A N 1
ATOM 1178 C CA . PHE A 1 149 ? -2.207 2.064 6.639 1.00 98.19 149 PHE A CA 1
ATOM 1179 C C . PHE A 1 149 ? -1.848 1.195 7.840 1.00 98.19 149 PHE A C 1
ATOM 1181 O O . PHE A 1 149 ? -2.721 0.891 8.649 1.00 98.19 149 PHE A O 1
ATOM 1188 N N . THR A 1 150 ? -0.572 0.847 7.996 1.00 98.06 150 THR A N 1
ATOM 1189 C CA . THR A 1 150 ? -0.095 0.043 9.129 1.00 98.06 150 THR A CA 1
ATOM 1190 C C . THR A 1 150 ? -0.364 0.755 10.455 1.00 98.06 150 THR A C 1
ATOM 1192 O O . THR A 1 150 ? -0.909 0.156 11.380 1.00 98.06 150 THR A O 1
ATOM 1195 N N . GLN A 1 151 ? -0.068 2.056 10.537 1.00 98.12 151 GLN A N 1
ATOM 1196 C CA . GLN A 1 151 ? -0.355 2.866 11.721 1.00 98.12 151 GLN A CA 1
ATOM 1197 C C . GLN A 1 151 ? -1.856 2.913 12.030 1.00 98.12 151 GLN A C 1
ATOM 1199 O O . GLN A 1 151 ? -2.246 2.737 13.183 1.00 98.12 151 GLN A O 1
ATOM 1204 N N . MET A 1 152 ? -2.702 3.123 11.016 1.00 97.38 152 MET A N 1
ATOM 1205 C CA . MET A 1 152 ? -4.155 3.162 11.195 1.00 97.38 152 MET A CA 1
ATOM 1206 C C . MET A 1 152 ? -4.702 1.814 11.673 1.00 97.38 152 MET A C 1
ATOM 1208 O O . MET A 1 152 ? -5.516 1.780 12.591 1.00 97.38 152 MET A O 1
ATOM 1212 N N . VAL A 1 153 ? -4.254 0.703 11.086 1.00 98.31 153 VAL A N 1
ATOM 1213 C CA . VAL A 1 153 ? -4.672 -0.644 11.502 1.00 98.31 153 VAL A CA 1
ATOM 1214 C C . VAL A 1 153 ? -4.264 -0.913 12.948 1.00 98.31 153 VAL A C 1
ATOM 1216 O O . VAL A 1 153 ? -5.088 -1.386 13.729 1.00 98.31 153 VAL A O 1
ATOM 1219 N N . ASN A 1 154 ? -3.040 -0.546 13.332 1.00 98.12 154 ASN A N 1
ATOM 1220 C CA . ASN A 1 154 ? -2.569 -0.690 14.709 1.00 98.12 154 ASN A CA 1
ATOM 1221 C C . ASN A 1 154 ? -3.400 0.154 15.684 1.00 98.12 154 ASN A C 1
ATOM 1223 O O . ASN A 1 154 ? -3.841 -0.360 16.711 1.00 98.12 154 ASN A O 1
ATOM 1227 N N . TYR A 1 155 ? -3.675 1.415 15.337 1.00 97.81 155 TYR A N 1
ATOM 1228 C CA . TYR A 1 155 ? -4.528 2.298 16.132 1.00 97.81 155 TYR A CA 1
ATOM 1229 C C . TYR A 1 155 ? -5.935 1.713 16.312 1.00 97.81 155 TYR A C 1
ATOM 1231 O O . TYR A 1 155 ? -6.421 1.590 17.433 1.00 97.81 155 TYR A O 1
ATOM 1239 N N . LEU A 1 156 ? -6.573 1.282 15.221 1.00 97.50 156 LEU A N 1
ATOM 1240 C CA . LEU A 1 156 ? -7.910 0.692 15.272 1.00 97.50 156 LEU A CA 1
ATOM 1241 C C . LEU A 1 156 ? -7.937 -0.626 16.056 1.00 97.50 156 LEU A C 1
ATOM 1243 O O . LEU A 1 156 ? -8.910 -0.891 16.760 1.00 97.50 156 LEU A O 1
ATOM 1247 N N . SER A 1 157 ? -6.881 -1.440 15.970 1.00 98.31 157 SER A N 1
ATOM 1248 C CA . SER A 1 157 ? -6.757 -2.653 16.782 1.00 98.31 157 SER A CA 1
ATOM 1249 C C . SER A 1 157 ? -6.662 -2.316 18.270 1.00 98.31 157 SER A C 1
ATOM 1251 O O . SER A 1 157 ? -7.341 -2.944 19.076 1.00 98.31 157 SER A O 1
ATOM 1253 N N . GLN A 1 158 ? -5.879 -1.300 18.638 1.00 97.94 158 GLN A N 1
ATOM 1254 C CA . GLN A 1 158 ? -5.749 -0.857 20.026 1.00 97.94 158 GLN A CA 1
ATOM 1255 C C . GLN A 1 158 ? -7.064 -0.287 20.579 1.00 97.94 158 GLN A C 1
ATOM 1257 O O . GLN A 1 158 ? -7.447 -0.602 21.708 1.00 97.94 158 GLN A O 1
ATOM 1262 N N . GLU A 1 159 ? -7.772 0.523 19.790 1.00 95.88 159 GLU A N 1
ATOM 1263 C CA . GLU A 1 159 ? -9.097 1.048 20.147 1.00 95.88 159 GLU A CA 1
ATOM 1264 C C . GLU A 1 159 ? -10.107 -0.089 20.347 1.00 95.88 159 GLU A C 1
ATOM 1266 O O . GLU A 1 159 ? -10.838 -0.095 21.337 1.00 95.88 159 GLU A O 1
ATOM 1271 N N . ARG A 1 160 ? -10.111 -1.094 19.457 1.00 96.81 160 ARG A N 1
ATOM 1272 C CA . ARG A 1 160 ? -10.949 -2.294 19.605 1.00 96.81 160 ARG A CA 1
ATOM 1273 C C . ARG A 1 160 ? -10.642 -3.023 20.911 1.00 96.81 160 ARG A C 1
ATOM 1275 O O . ARG A 1 160 ? -11.560 -3.300 21.677 1.00 96.81 160 ARG A O 1
ATOM 1282 N N . ASP A 1 161 ? -9.370 -3.307 21.180 1.00 97.88 161 ASP A N 1
ATOM 1283 C CA . ASP A 1 161 ? -8.965 -4.065 22.368 1.00 97.88 161 ASP A CA 1
ATOM 1284 C C . ASP A 1 161 ? -9.285 -3.302 23.663 1.00 97.88 161 ASP A C 1
ATOM 1286 O O . ASP A 1 161 ? -9.637 -3.902 24.680 1.00 97.88 161 ASP A O 1
ATOM 1290 N N . THR A 1 162 ? -9.205 -1.970 23.626 1.00 97.31 162 THR A N 1
ATOM 1291 C CA . THR A 1 162 ? -9.604 -1.102 24.742 1.00 97.31 162 THR A CA 1
ATOM 1292 C C . THR A 1 162 ? -11.116 -1.141 24.950 1.00 97.31 162 THR A C 1
ATOM 1294 O O . THR A 1 162 ? -11.568 -1.392 26.066 1.00 97.31 162 THR A O 1
ATOM 1297 N N . ALA A 1 163 ? -11.905 -1.005 23.881 1.00 95.69 163 ALA A N 1
ATOM 1298 C CA . ALA A 1 163 ? -13.363 -1.085 23.951 1.00 95.69 163 ALA A CA 1
ATOM 1299 C C . ALA A 1 163 ? -13.855 -2.458 24.444 1.00 95.69 163 ALA A C 1
ATOM 1301 O O . ALA A 1 163 ? -14.810 -2.542 25.219 1.00 95.69 163 ALA A O 1
ATOM 1302 N N . ASP A 1 164 ? -13.194 -3.545 24.039 1.00 95.81 164 ASP A N 1
ATOM 1303 C CA . ASP A 1 164 ? -13.502 -4.891 24.527 1.00 95.81 164 ASP A CA 1
ATOM 1304 C C . ASP A 1 164 ? -13.204 -5.036 26.028 1.00 95.81 164 ASP A C 1
ATOM 1306 O O . ASP A 1 164 ? -14.007 -5.627 26.759 1.00 95.81 164 ASP A O 1
ATOM 1310 N N . LYS A 1 165 ? -12.095 -4.462 26.516 1.00 97.44 165 LYS A N 1
ATOM 1311 C CA . LYS A 1 165 ? -11.775 -4.423 27.954 1.00 97.44 165 LYS A CA 1
ATOM 1312 C C . LYS A 1 165 ? -12.806 -3.620 28.742 1.00 97.44 165 LYS A C 1
ATOM 1314 O O . LYS A 1 165 ? -13.294 -4.116 29.755 1.00 97.44 165 LYS A O 1
ATOM 1319 N N . GLU A 1 166 ? -13.179 -2.433 28.270 1.00 94.69 166 GLU A N 1
ATOM 1320 C CA . GLU A 1 166 ? -14.201 -1.589 28.906 1.00 94.69 166 GLU A CA 1
ATOM 1321 C C . GLU A 1 166 ? -15.562 -2.289 28.958 1.00 94.69 166 GLU A C 1
ATOM 1323 O O . GLU A 1 166 ? -16.215 -2.312 30.001 1.00 94.69 166 GLU A O 1
ATOM 1328 N N . ARG A 1 167 ? -15.978 -2.940 27.863 1.00 94.19 167 ARG A N 1
ATOM 1329 C CA . ARG A 1 167 ? -17.213 -3.736 27.836 1.00 94.19 167 ARG A CA 1
ATOM 1330 C C . ARG A 1 167 ? -17.189 -4.831 28.900 1.00 94.19 167 ARG A C 1
ATOM 1332 O O . ARG A 1 167 ? -18.182 -5.014 29.607 1.00 94.19 167 ARG A O 1
ATOM 1339 N N . ASN A 1 168 ? -16.080 -5.563 28.997 1.00 96.38 168 ASN A N 1
ATOM 1340 C CA . ASN A 1 168 ? -15.931 -6.650 29.961 1.00 96.38 168 ASN A CA 1
ATOM 1341 C C . ASN A 1 168 ? -15.940 -6.123 31.403 1.00 96.38 168 ASN A C 1
ATOM 1343 O O . ASN A 1 168 ? -16.623 -6.702 32.248 1.00 96.38 168 ASN A O 1
ATOM 1347 N N . LEU A 1 169 ? -15.265 -4.997 31.661 1.00 96.44 169 LEU A N 1
ATOM 1348 C CA . LEU A 1 169 ? -15.284 -4.319 32.956 1.00 96.44 169 LEU A CA 1
ATOM 1349 C C . LEU A 1 169 ? -16.711 -3.916 33.340 1.00 96.44 169 LEU A C 1
ATOM 1351 O O . LEU A 1 169 ? -17.190 -4.310 34.399 1.00 96.44 169 LEU A O 1
ATOM 1355 N N . HIS A 1 170 ? -17.440 -3.241 32.449 1.00 94.19 170 HIS A N 1
ATOM 1356 C CA . HIS A 1 170 ? -18.829 -2.854 32.700 1.00 94.19 170 HIS A CA 1
ATOM 1357 C C . HIS A 1 170 ? -19.755 -4.052 32.923 1.00 94.19 170 HIS A C 1
ATOM 1359 O O . HIS A 1 170 ? -20.669 -3.991 33.747 1.00 94.19 170 HIS A O 1
ATOM 1365 N N . HIS A 1 171 ? -19.542 -5.161 32.209 1.00 94.56 171 HIS A N 1
ATOM 1366 C CA . HIS A 1 171 ? -20.281 -6.398 32.467 1.00 94.56 171 HIS A CA 1
ATOM 1367 C C . HIS A 1 171 ? -19.988 -6.951 33.862 1.00 94.56 171 HIS A C 1
ATOM 1369 O O . HIS A 1 171 ? -20.917 -7.344 34.571 1.00 94.56 171 HIS A O 1
ATOM 1375 N N . GLN A 1 172 ? -18.724 -6.948 34.280 1.00 96.94 172 GLN A N 1
ATOM 1376 C CA . GLN A 1 172 ? -18.327 -7.409 35.604 1.00 96.94 172 GLN A CA 1
ATOM 1377 C C . GLN A 1 172 ? -18.888 -6.506 36.712 1.00 96.94 172 GLN A C 1
ATOM 1379 O O . GLN A 1 172 ? -19.483 -7.014 37.661 1.00 96.94 172 GLN A O 1
ATOM 1384 N N . GLU A 1 173 ? -18.797 -5.185 36.561 1.00 94.88 173 GLU A N 1
ATOM 1385 C CA . GLU A 1 173 ? -19.396 -4.203 37.474 1.00 94.88 173 GLU A CA 1
ATOM 1386 C C . GLU A 1 173 ? -20.910 -4.394 37.593 1.00 94.88 173 GLU A C 1
ATOM 1388 O O . GLU A 1 173 ? -21.449 -4.427 38.699 1.00 94.88 173 GLU A O 1
ATOM 1393 N N . ALA A 1 174 ? -21.610 -4.596 36.472 1.00 93.25 174 ALA A N 1
ATOM 1394 C CA . ALA A 1 174 ? -23.048 -4.846 36.477 1.00 93.25 174 ALA A CA 1
ATOM 1395 C C . ALA A 1 174 ? -23.408 -6.141 37.225 1.00 93.25 174 ALA A C 1
ATOM 1397 O O . ALA A 1 174 ? -24.423 -6.186 37.926 1.00 93.25 174 ALA A O 1
ATOM 1398 N N . ILE A 1 175 ? -22.593 -7.195 37.104 1.00 95.56 175 ILE A N 1
ATOM 1399 C CA . ILE A 1 175 ? -22.770 -8.438 37.870 1.00 95.56 175 ILE A CA 1
ATOM 1400 C C . ILE A 1 175 ? -22.549 -8.177 39.364 1.00 95.56 175 ILE A C 1
ATOM 1402 O O . ILE A 1 175 ? -23.384 -8.584 40.174 1.00 95.56 175 ILE A O 1
ATOM 1406 N N . THR A 1 176 ? -21.474 -7.481 39.735 1.00 95.38 176 THR A N 1
ATOM 1407 C CA . THR A 1 176 ? -21.164 -7.141 41.133 1.00 95.38 176 THR A CA 1
ATOM 1408 C C . THR A 1 176 ? -22.281 -6.315 41.763 1.00 95.38 176 THR A C 1
ATOM 1410 O O . THR A 1 176 ? -22.837 -6.714 42.784 1.00 95.38 176 THR A O 1
ATOM 1413 N N . GLN A 1 177 ? -22.732 -5.254 41.093 1.00 93.00 177 GLN A N 1
ATOM 1414 C CA . GLN A 1 177 ? -23.837 -4.422 41.573 1.00 93.00 177 GLN A CA 1
ATOM 1415 C C . GLN A 1 177 ? -25.145 -5.208 41.734 1.00 93.00 177 GLN A C 1
ATOM 1417 O O . GLN A 1 177 ? -25.934 -4.930 42.640 1.00 93.00 177 GLN A O 1
ATOM 1422 N N . ARG A 1 178 ? -25.420 -6.186 40.859 1.00 94.00 178 ARG A N 1
ATOM 1423 C CA . ARG A 1 178 ? -26.591 -7.068 41.009 1.00 94.00 178 ARG A CA 1
ATOM 1424 C C . ARG A 1 178 ? -26.480 -7.940 42.257 1.00 94.00 178 ARG A C 1
ATOM 1426 O O . ARG A 1 178 ? -27.486 -8.094 42.946 1.00 94.00 178 ARG A O 1
ATOM 1433 N N . LYS A 1 179 ? -25.292 -8.469 42.560 1.00 96.00 179 LYS A N 1
ATOM 1434 C CA . LYS A 1 179 ? -25.041 -9.256 43.778 1.00 96.00 179 LYS A CA 1
ATOM 1435 C C . LYS A 1 179 ? -25.203 -8.406 45.038 1.00 96.00 179 LYS A C 1
ATOM 1437 O O . LYS A 1 179 ? -25.969 -8.781 45.920 1.00 96.00 179 LYS A O 1
ATOM 1442 N N . GLU A 1 180 ? -24.572 -7.235 45.081 1.00 91.56 180 GLU A N 1
ATOM 1443 C CA . GLU A 1 180 ? -24.681 -6.296 46.208 1.00 91.56 180 GLU A CA 1
ATOM 1444 C C . GLU A 1 180 ? -26.132 -5.866 46.451 1.00 91.56 180 GLU A C 1
ATOM 1446 O O . GLU A 1 180 ? -26.589 -5.810 47.587 1.00 91.56 180 GLU A O 1
ATOM 1451 N N . ASN A 1 181 ? -26.909 -5.646 45.388 1.00 88.81 181 ASN A N 1
ATOM 1452 C CA . ASN A 1 181 ? -28.335 -5.349 45.527 1.00 88.81 181 ASN A CA 1
ATOM 1453 C C . ASN A 1 181 ? -29.167 -6.467 46.094 1.00 88.81 181 ASN A C 1
ATOM 1455 O O . ASN A 1 181 ? -30.116 -6.188 46.823 1.00 88.81 181 ASN A O 1
ATOM 1459 N N . ALA A 1 182 ? -28.896 -7.697 45.666 1.00 92.56 182 ALA A N 1
ATOM 1460 C CA . ALA A 1 182 ? -29.602 -8.846 46.194 1.00 92.56 182 ALA A CA 1
ATOM 1461 C C . ALA A 1 182 ? -29.343 -8.937 47.703 1.00 92.56 182 ALA A C 1
ATOM 1463 O O . ALA A 1 182 ? -30.298 -8.994 48.471 1.00 92.56 182 ALA A O 1
ATOM 1464 N N . MET A 1 183 ? -28.078 -8.790 48.113 1.00 92.31 183 MET A N 1
ATOM 1465 C CA . MET A 1 183 ? -27.669 -8.789 49.517 1.00 92.31 183 MET A CA 1
ATOM 1466 C C . MET A 1 183 ? -28.301 -7.643 50.321 1.00 92.31 183 MET A C 1
ATOM 1468 O O . MET A 1 183 ? -28.882 -7.883 51.375 1.00 92.31 183 MET A O 1
ATOM 1472 N N . LEU A 1 184 ? -28.251 -6.403 49.825 1.00 88.31 184 LEU A N 1
ATOM 1473 C CA . LEU A 1 184 ? -28.855 -5.250 50.507 1.00 88.31 184 LEU A CA 1
ATOM 1474 C C . LEU A 1 184 ? -30.378 -5.378 50.619 1.00 88.31 184 LEU A C 1
ATOM 1476 O O . LEU A 1 184 ? -30.951 -5.044 51.654 1.00 88.31 184 LEU A O 1
ATOM 1480 N N . LYS A 1 185 ? -31.050 -5.881 49.575 1.00 87.06 185 LYS A N 1
ATOM 1481 C CA . LYS A 1 185 ? -32.493 -6.153 49.632 1.00 87.06 185 LYS A CA 1
ATOM 1482 C C . LYS A 1 185 ? -32.810 -7.209 50.680 1.00 87.06 185 LYS A C 1
ATOM 1484 O O . LYS A 1 185 ? -33.750 -7.020 51.444 1.00 87.06 185 LYS A O 1
ATOM 1489 N N . GLU A 1 186 ? -32.036 -8.287 50.733 1.00 90.56 186 GLU A N 1
ATOM 1490 C CA . GLU A 1 186 ? -32.205 -9.335 51.736 1.00 90.56 186 GLU A CA 1
ATOM 1491 C C . GLU A 1 186 ? -32.032 -8.776 53.154 1.00 90.56 186 GLU A C 1
ATOM 1493 O O . GLU A 1 186 ? -32.936 -8.929 53.977 1.00 90.56 186 GLU A O 1
ATOM 1498 N N . GLN A 1 187 ? -30.965 -8.012 53.409 1.00 84.88 187 GLN A N 1
ATOM 1499 C CA . GLN A 1 187 ? -30.755 -7.325 54.689 1.00 84.88 187 GLN A CA 1
ATOM 1500 C C . GLN A 1 187 ? -31.923 -6.406 55.060 1.00 84.88 187 GLN A C 1
ATOM 1502 O O . GLN A 1 187 ? -32.393 -6.443 56.197 1.00 84.88 187 GLN A O 1
ATOM 1507 N N . LEU A 1 188 ? -32.442 -5.630 54.104 1.00 82.81 188 LEU A N 1
ATOM 1508 C CA . LEU A 1 188 ? -33.594 -4.758 54.329 1.00 82.81 188 LEU A CA 1
ATOM 1509 C C . LEU A 1 188 ? -34.851 -5.560 54.694 1.00 82.81 188 LEU A C 1
ATOM 1511 O O . LEU A 1 188 ? -35.580 -5.173 55.607 1.00 82.81 188 LEU A O 1
ATOM 1515 N N . THR A 1 189 ? -35.100 -6.695 54.029 1.00 84.62 189 THR A N 1
ATOM 1516 C CA . THR A 1 189 ? -36.246 -7.556 54.369 1.00 84.62 189 THR A CA 1
ATOM 1517 C C . THR A 1 189 ? -36.119 -8.166 55.762 1.00 84.62 189 THR A C 1
ATOM 1519 O O . THR A 1 189 ? -37.110 -8.241 56.488 1.00 84.62 189 THR A O 1
ATOM 1522 N N . VAL A 1 190 ? -34.907 -8.563 56.159 1.00 86.94 190 VAL A N 1
ATOM 1523 C CA . VAL A 1 190 ? -34.628 -9.095 57.497 1.00 86.94 190 VAL A CA 1
ATOM 1524 C C . VAL A 1 190 ? -34.827 -8.011 58.553 1.00 86.94 190 VAL A C 1
ATOM 1526 O O . VAL A 1 190 ? -35.528 -8.248 59.534 1.00 86.94 190 VAL A O 1
ATOM 1529 N N . TYR A 1 191 ? -34.277 -6.816 58.332 1.00 81.12 191 TYR A N 1
ATOM 1530 C CA . TYR A 1 191 ? -34.427 -5.685 59.246 1.00 81.12 191 TYR A CA 1
ATOM 1531 C C . TYR A 1 191 ? -35.892 -5.260 59.401 1.00 81.12 191 TYR A C 1
ATOM 1533 O O . TYR A 1 191 ? -36.367 -5.088 60.520 1.00 81.12 191 TYR A O 1
ATOM 1541 N N . SER A 1 192 ? -36.637 -5.155 58.295 1.00 78.31 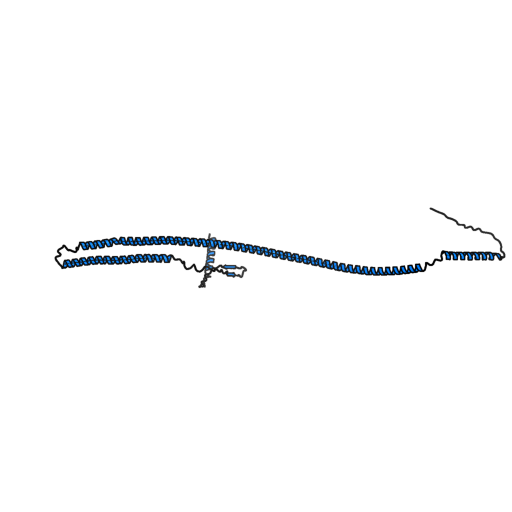192 SER A N 1
ATOM 1542 C CA . SER A 1 192 ? -38.062 -4.807 58.324 1.00 78.31 192 SER A CA 1
ATOM 1543 C C . SER A 1 192 ? -38.890 -5.837 59.097 1.00 78.31 192 SER A C 1
ATOM 1545 O O . SER A 1 192 ? -39.739 -5.455 59.901 1.00 78.31 192 SER A O 1
ATOM 1547 N N . ARG A 1 193 ? -38.617 -7.137 58.908 1.00 82.69 193 ARG A N 1
ATOM 1548 C CA . ARG A 1 193 ? -39.278 -8.208 59.668 1.00 82.69 193 ARG A CA 1
ATOM 1549 C C . ARG A 1 193 ? -38.988 -8.086 61.161 1.00 82.69 193 ARG A C 1
ATOM 1551 O O . ARG A 1 193 ? -39.926 -8.051 61.948 1.00 82.69 193 ARG A O 1
ATOM 1558 N N . LYS A 1 194 ? -37.713 -7.930 61.522 1.00 83.62 194 LYS A N 1
ATOM 1559 C CA . LYS A 1 194 ? -37.290 -7.775 62.914 1.00 83.62 194 LYS A CA 1
ATOM 1560 C C . LYS A 1 194 ? -37.921 -6.547 63.574 1.00 83.62 194 LYS A C 1
ATOM 1562 O O . LYS A 1 194 ? -38.415 -6.644 64.683 1.00 83.62 194 LYS A O 1
ATOM 1567 N N . CYS A 1 195 ? -37.995 -5.415 62.874 1.00 78.69 195 CYS A N 1
ATOM 1568 C CA . CYS A 1 195 ? -38.650 -4.211 63.389 1.00 78.69 195 CYS A CA 1
ATOM 1569 C C . CYS A 1 195 ? -40.150 -4.430 63.658 1.00 78.69 195 CYS A C 1
ATOM 1571 O O . CYS A 1 195 ? -40.654 -3.977 64.684 1.00 78.69 195 CYS A O 1
ATOM 1573 N N . LYS A 1 196 ? -40.859 -5.157 62.779 1.00 77.94 196 LYS A N 1
ATOM 1574 C CA . LYS A 1 196 ? -42.263 -5.535 63.020 1.00 77.94 196 LYS A CA 1
ATOM 1575 C C . LYS A 1 196 ? -42.409 -6.447 64.240 1.00 77.94 196 LYS A C 1
ATOM 1577 O O . LYS A 1 196 ? -43.326 -6.241 65.029 1.00 77.94 196 LYS A O 1
ATOM 1582 N N . GLU A 1 197 ? -41.521 -7.427 64.384 1.00 82.19 197 GLU A N 1
ATOM 1583 C CA . GLU A 1 197 ? -41.495 -8.351 65.526 1.00 82.19 197 GLU A CA 1
ATOM 1584 C C . GLU A 1 197 ? -41.210 -7.606 66.841 1.00 82.19 197 GLU A C 1
ATOM 1586 O O . GLU A 1 197 ? -42.005 -7.707 67.774 1.00 82.19 197 GLU A O 1
ATOM 1591 N N . ASP A 1 198 ? -40.155 -6.787 66.887 1.00 81.25 198 ASP A N 1
ATOM 1592 C CA . ASP A 1 198 ? -39.761 -5.993 68.061 1.00 81.25 198 ASP A CA 1
ATOM 1593 C C . ASP A 1 198 ? -40.864 -4.986 68.460 1.00 81.25 198 ASP A C 1
ATOM 1595 O O . ASP A 1 198 ? -41.145 -4.779 69.647 1.00 81.25 198 ASP A O 1
ATOM 1599 N N . PHE A 1 199 ? -41.534 -4.374 67.474 1.00 79.75 199 PHE A N 1
ATOM 1600 C CA . PHE A 1 199 ? -42.661 -3.469 67.714 1.00 79.75 199 PHE A CA 1
ATOM 1601 C C . PHE A 1 199 ? -43.866 -4.207 68.304 1.00 79.75 199 PHE A C 1
ATOM 1603 O O . PHE A 1 199 ? -44.405 -3.774 69.322 1.00 79.75 199 PHE A O 1
ATOM 1610 N N . ALA A 1 200 ? -44.264 -5.341 67.716 1.00 77.69 200 ALA A N 1
ATOM 1611 C CA . ALA A 1 200 ? -45.355 -6.162 68.240 1.00 77.69 200 ALA A CA 1
ATOM 1612 C C . ALA A 1 200 ? -45.052 -6.666 69.661 1.00 77.69 200 ALA A C 1
ATOM 1614 O O . ALA A 1 200 ? -45.919 -6.613 70.532 1.00 77.69 200 ALA A O 1
ATOM 1615 N N . GLN A 1 201 ? -43.808 -7.079 69.920 1.00 81.19 201 GLN A N 1
ATOM 1616 C CA . GLN A 1 201 ? -43.363 -7.522 71.239 1.00 81.19 201 GLN A CA 1
ATOM 1617 C C . GLN A 1 201 ? -43.430 -6.397 72.284 1.00 81.19 201 GLN A C 1
ATOM 1619 O O . GLN A 1 201 ? -43.854 -6.634 73.413 1.00 81.19 201 GLN A O 1
ATOM 1624 N N . SER A 1 202 ? -43.076 -5.160 71.917 1.00 79.44 202 SER A N 1
ATOM 1625 C CA . SER A 1 202 ? -43.148 -3.999 72.825 1.00 79.44 202 SER A CA 1
ATOM 1626 C C . SER A 1 202 ? -44.578 -3.673 73.277 1.00 79.44 202 SER A C 1
ATOM 1628 O O . SER A 1 202 ? -44.780 -3.055 74.322 1.00 79.44 202 SER A O 1
ATOM 1630 N N . LEU A 1 203 ? -45.577 -4.096 72.502 1.00 73.12 203 LEU A N 1
ATOM 1631 C CA . LEU A 1 203 ? -46.995 -3.842 72.760 1.00 73.12 203 LEU A CA 1
ATOM 1632 C C . LEU A 1 203 ? -47.688 -4.967 73.530 1.00 73.12 203 LEU A C 1
ATOM 1634 O O . LEU A 1 203 ? -48.807 -4.776 74.012 1.00 73.12 203 LEU A O 1
ATOM 1638 N N . ASP A 1 204 ? -47.029 -6.112 73.701 1.00 77.00 204 ASP A N 1
ATOM 1639 C CA . ASP A 1 204 ? -47.584 -7.256 74.428 1.00 77.00 204 ASP A CA 1
ATOM 1640 C C . ASP A 1 204 ? -47.903 -6.892 75.890 1.00 77.00 204 ASP A C 1
ATOM 1642 O O . ASP A 1 204 ? -48.910 -7.322 76.451 1.00 77.00 204 ASP A O 1
ATOM 1646 N N . GLY A 1 205 ? -47.130 -5.968 76.475 1.00 80.12 205 GLY A N 1
ATOM 1647 C CA . GLY A 1 205 ? -47.399 -5.408 77.800 1.00 80.12 205 GLY A CA 1
ATOM 1648 C C . GLY A 1 205 ? -48.778 -4.747 77.924 1.00 80.12 205 GLY A C 1
ATOM 1649 O O . GLY A 1 205 ? -49.428 -4.899 78.956 1.00 80.12 205 GLY A O 1
ATOM 1650 N N . ILE A 1 206 ? -49.270 -4.074 76.876 1.00 75.31 206 ILE A N 1
ATOM 1651 C CA . ILE A 1 206 ? -50.606 -3.454 76.885 1.00 75.31 206 ILE A CA 1
ATOM 1652 C C . ILE A 1 206 ? -51.675 -4.544 76.919 1.00 75.31 206 ILE A C 1
ATOM 1654 O O . ILE A 1 206 ? -52.577 -4.490 77.749 1.00 75.31 206 ILE A O 1
ATOM 1658 N N . LYS A 1 207 ? -51.541 -5.573 76.076 1.00 73.94 207 LYS A N 1
ATOM 1659 C CA . LYS A 1 207 ? -52.466 -6.714 76.050 1.00 73.94 207 LYS A CA 1
ATOM 1660 C C . LYS A 1 207 ? -52.513 -7.431 77.402 1.00 73.94 207 LYS A C 1
ATOM 1662 O O . LYS A 1 207 ? -53.595 -7.753 77.893 1.00 73.94 207 LYS A O 1
ATOM 1667 N N . ILE A 1 208 ? -51.354 -7.631 78.030 1.00 80.94 208 ILE A N 1
ATOM 1668 C CA . ILE A 1 208 ? -51.247 -8.217 79.371 1.00 80.94 208 ILE A CA 1
ATOM 1669 C C . ILE A 1 208 ? -51.992 -7.351 80.391 1.00 80.94 208 ILE A C 1
ATOM 1671 O O . ILE A 1 208 ? -52.861 -7.867 81.095 1.00 80.94 208 ILE A O 1
ATOM 1675 N N . VAL A 1 209 ? -51.713 -6.043 80.435 1.00 80.62 209 VAL A N 1
ATOM 1676 C CA . VAL A 1 209 ? -52.352 -5.112 81.378 1.00 80.62 209 VAL A CA 1
ATOM 1677 C C . VAL A 1 209 ? -53.869 -5.117 81.217 1.00 80.62 209 VAL A C 1
ATOM 1679 O O . VAL A 1 209 ? -54.576 -5.220 82.220 1.00 80.62 209 VAL A O 1
ATOM 1682 N N . THR A 1 210 ? -54.388 -5.064 79.989 1.00 76.12 210 THR A N 1
ATOM 1683 C CA . THR A 1 210 ? -55.840 -5.030 79.769 1.00 76.12 210 THR A CA 1
ATOM 1684 C C . THR A 1 210 ? -56.508 -6.353 80.137 1.00 76.12 210 THR A C 1
ATOM 1686 O O . THR A 1 210 ? -57.552 -6.354 80.792 1.00 76.12 210 THR A O 1
ATOM 1689 N N . SER A 1 211 ? -55.872 -7.487 79.822 1.00 78.00 211 SER A N 1
ATOM 1690 C CA . SER A 1 211 ? -56.386 -8.809 80.196 1.00 78.00 211 SER A CA 1
ATOM 1691 C C . SER A 1 211 ? -56.424 -9.025 81.715 1.00 78.00 211 SER A C 1
ATOM 1693 O O . SER A 1 211 ? -57.424 -9.510 82.250 1.00 78.00 211 SER A O 1
ATOM 1695 N N . GLU A 1 212 ? -55.381 -8.603 82.436 1.00 83.38 212 GLU A N 1
ATOM 1696 C CA . GLU A 1 212 ? -55.327 -8.682 83.897 1.00 83.38 212 GLU A CA 1
ATOM 1697 C C . GLU A 1 212 ? -56.291 -7.682 84.553 1.00 83.38 212 GLU A C 1
ATOM 1699 O O . GLU A 1 212 ? -56.932 -8.013 85.553 1.00 83.38 212 GLU A O 1
ATOM 1704 N N . PHE A 1 213 ? -56.488 -6.497 83.966 1.00 80.69 213 PHE A N 1
ATOM 1705 C CA . PHE A 1 213 ? -57.499 -5.536 84.413 1.00 80.69 213 PHE A CA 1
ATOM 1706 C C . PHE A 1 213 ? -58.924 -6.098 84.282 1.00 80.69 213 PHE A C 1
ATOM 1708 O O . PHE A 1 213 ? -59.675 -6.098 85.261 1.00 80.69 213 PHE A O 1
ATOM 1715 N N . LEU A 1 214 ? -59.276 -6.667 83.123 1.00 78.44 214 LEU A N 1
ATOM 1716 C CA . LEU A 1 214 ? -60.563 -7.339 82.896 1.00 78.44 214 LEU A CA 1
ATOM 1717 C C . LEU A 1 214 ? -60.775 -8.507 83.865 1.00 78.44 214 LEU A C 1
ATOM 1719 O O . LEU A 1 214 ? -61.851 -8.668 84.444 1.00 78.44 214 LEU A O 1
ATOM 1723 N N . LYS A 1 215 ? -59.734 -9.307 84.101 1.00 83.31 215 LYS A N 1
ATOM 1724 C CA . LYS A 1 215 ? -59.760 -10.401 85.077 1.00 83.31 215 LYS A CA 1
ATOM 1725 C C . LYS A 1 215 ? -59.990 -9.886 86.499 1.00 83.31 215 LYS A C 1
ATOM 1727 O O . LYS A 1 215 ? -60.798 -10.464 87.227 1.00 83.31 215 LYS A O 1
ATOM 1732 N N . LYS A 1 216 ? -59.352 -8.777 86.891 1.00 82.50 216 LYS A N 1
ATOM 1733 C CA . LYS A 1 216 ? -59.560 -8.131 88.197 1.00 82.50 216 LYS A CA 1
ATOM 1734 C C . LYS A 1 216 ? -60.996 -7.629 88.353 1.00 82.50 216 LYS A C 1
ATOM 1736 O O . LYS A 1 216 ? -61.594 -7.892 89.390 1.00 82.50 216 LYS A O 1
ATOM 1741 N N . ILE A 1 217 ? -61.569 -6.992 87.327 1.00 76.12 217 ILE A N 1
ATOM 1742 C CA . ILE A 1 217 ? -62.984 -6.576 87.308 1.00 76.12 217 ILE A CA 1
ATOM 1743 C C . ILE A 1 217 ? -63.894 -7.790 87.513 1.00 76.12 217 ILE A C 1
ATOM 1745 O O . ILE A 1 217 ? -64.726 -7.791 88.415 1.00 76.12 217 ILE A O 1
ATOM 1749 N N . ASN A 1 218 ? -63.692 -8.857 86.739 1.00 73.25 218 ASN A N 1
ATOM 1750 C CA . ASN A 1 218 ? -64.499 -10.075 86.844 1.00 73.25 218 ASN A CA 1
ATOM 1751 C C . ASN A 1 218 ? -64.366 -10.772 88.210 1.00 73.25 218 ASN A C 1
ATOM 1753 O O . ASN A 1 218 ? -65.302 -11.433 88.654 1.00 73.25 218 ASN A O 1
ATOM 1757 N N . THR A 1 219 ? -63.224 -10.606 88.885 1.00 77.38 219 THR A N 1
ATOM 1758 C CA . THR A 1 219 ? -62.976 -11.153 90.229 1.00 77.38 219 THR A CA 1
ATOM 1759 C C . THR A 1 219 ? -63.577 -10.280 91.335 1.00 77.38 219 THR A C 1
ATOM 1761 O O . THR A 1 219 ? -64.051 -10.808 92.334 1.00 77.38 219 THR A O 1
ATOM 1764 N N . LEU A 1 220 ? -63.561 -8.952 91.175 1.00 70.81 220 LEU A N 1
ATOM 1765 C CA . LEU A 1 220 ? -64.175 -8.001 92.112 1.00 70.81 220 LEU A CA 1
ATOM 1766 C C . LEU A 1 220 ? -65.708 -8.010 92.023 1.00 70.81 220 LEU A C 1
ATOM 1768 O O . LEU A 1 220 ? -66.377 -7.731 93.015 1.00 70.81 220 LEU A O 1
ATOM 1772 N N . PHE A 1 221 ? -66.253 -8.374 90.859 1.00 63.53 221 PHE A N 1
ATOM 1773 C CA . PHE A 1 221 ? -67.688 -8.494 90.597 1.00 63.53 221 PHE A CA 1
ATOM 1774 C C . PHE A 1 221 ? -68.044 -9.906 90.100 1.00 63.53 221 PHE A C 1
ATOM 1776 O O . PHE A 1 221 ? -68.425 -10.073 88.931 1.00 63.53 221 PHE A O 1
ATOM 1783 N N . PRO A 1 222 ? -67.909 -10.945 90.947 1.00 60.91 222 PRO A N 1
ATOM 1784 C CA . PRO A 1 222 ? -68.284 -12.296 90.562 1.00 60.91 222 PRO A CA 1
ATOM 1785 C C . PRO A 1 222 ? -69.774 -12.332 90.204 1.00 60.91 222 PRO A C 1
ATOM 1787 O O . PRO A 1 222 ? -70.589 -11.639 90.808 1.00 60.91 222 PRO A O 1
ATOM 1790 N N . HIS A 1 223 ? -70.141 -13.173 89.232 1.00 56.41 223 HIS A N 1
ATOM 1791 C CA . HIS A 1 223 ? -71.516 -13.307 88.712 1.00 56.41 223 HIS A CA 1
ATOM 1792 C C . HIS A 1 223 ? -72.544 -13.763 89.771 1.00 56.41 223 HIS A C 1
ATOM 1794 O O . HIS A 1 223 ? -73.727 -13.906 89.479 1.00 56.41 223 HIS A O 1
ATOM 1800 N N . GLN A 1 224 ? -72.093 -13.999 91.000 1.00 55.97 224 GLN A N 1
ATOM 1801 C CA . GLN A 1 224 ? -72.885 -14.376 92.155 1.00 55.97 224 GLN A CA 1
ATOM 1802 C C . GLN A 1 224 ? -72.396 -13.512 93.322 1.00 55.97 224 GLN A C 1
ATOM 1804 O O . GLN A 1 224 ? -71.406 -13.832 93.978 1.00 55.97 224 GLN A O 1
ATOM 1809 N N . MET A 1 225 ? -73.027 -12.356 93.534 1.00 54.00 225 MET A N 1
ATOM 1810 C CA . MET A 1 225 ? -72.684 -11.488 94.659 1.00 54.00 225 MET A CA 1
ATOM 1811 C C . MET A 1 225 ? -73.051 -12.179 95.978 1.00 54.00 225 MET A C 1
ATOM 1813 O O . MET A 1 225 ? -74.223 -12.401 96.263 1.00 54.00 225 MET A O 1
ATOM 1817 N N . SER A 1 226 ? -72.043 -12.493 96.795 1.00 51.25 226 SER A N 1
ATOM 1818 C CA . SER A 1 226 ? -72.190 -12.984 98.174 1.00 51.25 226 SER A CA 1
ATOM 1819 C C . SER A 1 226 ? -72.378 -11.859 99.201 1.00 51.25 226 SER A C 1
ATOM 1821 O O . SER A 1 226 ? -72.456 -12.118 100.399 1.00 51.25 226 SER A O 1
ATOM 1823 N N . PHE A 1 227 ? -72.439 -10.602 98.757 1.00 49.62 227 PHE A N 1
ATOM 1824 C CA . PHE A 1 227 ? -72.803 -9.475 99.607 1.00 49.62 227 PHE A CA 1
ATOM 1825 C C . PHE A 1 227 ? -74.307 -9.249 99.507 1.00 49.62 227 PHE A C 1
ATOM 1827 O O . PHE A 1 227 ? -74.828 -8.990 98.424 1.00 49.62 227 PHE A O 1
ATOM 1834 N N . HIS A 1 228 ? -74.997 -9.323 100.646 1.00 49.72 228 HIS A N 1
ATOM 1835 C CA . HIS A 1 228 ? -76.378 -8.871 100.802 1.00 49.72 228 HIS A CA 1
ATOM 1836 C C . HIS A 1 228 ? -76.462 -7.357 100.536 1.00 49.72 228 HIS A C 1
ATOM 1838 O O . HIS A 1 228 ? -76.529 -6.551 101.461 1.00 49.72 228 HIS A O 1
ATOM 1844 N N . LEU A 1 229 ? -76.437 -6.952 99.265 1.00 53.56 229 LEU A N 1
ATOM 1845 C CA . LEU A 1 229 ? -76.835 -5.616 98.840 1.00 53.56 229 LEU A CA 1
ATOM 1846 C C . LEU A 1 229 ? -78.351 -5.543 99.021 1.00 53.56 229 LEU A C 1
ATOM 1848 O O . LEU A 1 229 ? -79.126 -5.950 98.162 1.00 53.56 229 LEU A O 1
ATOM 1852 N N . SER A 1 230 ? -78.776 -5.083 100.191 1.00 52.94 230 SER A N 1
ATOM 1853 C CA . SER A 1 230 ? -80.178 -5.020 100.618 1.00 52.94 230 SER A CA 1
ATOM 1854 C C . SER A 1 230 ? -81.012 -3.968 99.869 1.00 52.94 230 SER A C 1
ATOM 1856 O O . SER A 1 230 ? -82.200 -3.821 100.145 1.00 52.94 230 SER A O 1
ATOM 1858 N N . CYS A 1 231 ? -80.419 -3.250 98.909 1.00 59.62 231 CYS A N 1
ATOM 1859 C CA . CYS A 1 231 ? -81.063 -2.201 98.130 1.00 59.62 231 CYS A CA 1
ATOM 1860 C C . CYS A 1 231 ? -80.919 -2.473 96.625 1.00 59.62 231 CYS A C 1
ATOM 1862 O O . CYS A 1 231 ? -79.807 -2.504 96.091 1.00 59.62 231 CYS A O 1
ATOM 1864 N N . SER A 1 232 ? -82.049 -2.621 95.925 1.00 62.81 232 SER A N 1
ATOM 1865 C CA . SER A 1 232 ? -82.106 -2.847 94.472 1.00 62.81 232 SER A CA 1
ATOM 1866 C C . SER A 1 232 ? -81.389 -1.758 93.670 1.00 62.81 232 SER A C 1
ATOM 1868 O O . SER A 1 232 ? -80.767 -2.061 92.653 1.00 62.81 232 SER A O 1
ATOM 1870 N N . SER A 1 233 ? -81.385 -0.510 94.156 1.00 67.31 233 SER A N 1
ATOM 1871 C CA . SER A 1 233 ? -80.688 0.586 93.476 1.00 67.31 233 SER A CA 1
ATOM 1872 C C . SER A 1 233 ? -79.164 0.451 93.544 1.00 67.31 233 SER A C 1
ATOM 1874 O O . SER A 1 233 ? -78.482 0.820 92.593 1.00 67.31 233 SER A O 1
ATOM 1876 N N . GLN A 1 234 ? -78.606 -0.127 94.615 1.00 63.84 234 GLN A N 1
ATOM 1877 C CA . GLN A 1 234 ? -77.158 -0.339 94.731 1.00 63.84 234 GLN A CA 1
ATOM 1878 C C . GLN A 1 234 ? -76.670 -1.452 93.800 1.00 63.84 234 GLN A C 1
ATOM 1880 O O . GLN A 1 234 ? -75.615 -1.305 93.187 1.00 63.84 234 GLN A O 1
ATOM 1885 N N . ALA A 1 235 ? -77.446 -2.528 93.643 1.00 69.06 235 ALA A N 1
ATOM 1886 C CA . ALA A 1 235 ? -77.146 -3.576 92.668 1.00 69.06 235 ALA A CA 1
ATOM 1887 C C . ALA A 1 235 ? -77.186 -3.032 91.228 1.00 69.06 235 ALA A C 1
ATOM 1889 O O . ALA A 1 235 ? -76.285 -3.310 90.439 1.00 69.06 235 ALA A O 1
ATOM 1890 N N . GLU A 1 236 ? -78.174 -2.190 90.908 1.00 73.56 236 GLU A N 1
ATOM 1891 C CA . GLU A 1 236 ? -78.281 -1.545 89.595 1.00 73.56 236 GLU A CA 1
ATOM 1892 C C . GLU A 1 236 ? -77.119 -0.573 89.324 1.00 73.56 236 GLU A C 1
ATOM 1894 O O . GLU A 1 236 ? -76.555 -0.563 88.229 1.00 73.56 236 GLU A O 1
ATOM 1899 N N . GLN A 1 237 ? -76.717 0.225 90.320 1.00 73.44 237 GLN A N 1
ATOM 1900 C CA . GLN A 1 237 ? -75.551 1.111 90.213 1.00 73.44 237 GLN A CA 1
ATOM 1901 C C . GLN A 1 237 ? -74.258 0.315 90.015 1.00 73.44 237 GLN A C 1
ATOM 1903 O O . GLN A 1 237 ? -73.419 0.700 89.202 1.00 73.44 237 GLN A O 1
ATOM 1908 N N . MET A 1 238 ? -74.108 -0.820 90.698 1.00 70.94 238 MET A N 1
ATOM 1909 C CA . MET A 1 238 ? -72.905 -1.635 90.567 1.00 70.94 238 MET A CA 1
ATOM 1910 C C . MET A 1 238 ? -72.827 -2.346 89.213 1.00 70.94 238 MET A C 1
ATOM 1912 O O . MET A 1 238 ? -71.757 -2.395 88.609 1.00 70.94 238 MET A O 1
ATOM 1916 N N . GLU A 1 239 ? -73.960 -2.797 88.672 1.00 74.25 239 GLU A N 1
ATOM 1917 C CA . GLU A 1 239 ? -74.029 -3.352 87.317 1.00 74.25 239 GLU A CA 1
ATOM 1918 C C . GLU A 1 239 ? -73.786 -2.274 86.247 1.00 74.25 239 GLU A C 1
ATOM 1920 O O . GLU A 1 239 ? -73.099 -2.516 85.253 1.00 74.25 239 GLU A O 1
ATOM 1925 N N . LYS A 1 240 ? -74.255 -1.037 86.469 1.00 81.00 240 LYS A N 1
ATOM 1926 C CA . LYS A 1 240 ? -73.910 0.120 85.624 1.00 81.00 240 LYS A CA 1
ATOM 1927 C C . LYS A 1 240 ? -72.410 0.413 85.633 1.00 81.00 240 LYS A C 1
ATOM 1929 O O . LYS A 1 240 ? -71.842 0.655 84.567 1.00 81.00 240 LYS A O 1
ATOM 1934 N N . ILE A 1 241 ? -71.758 0.363 86.796 1.00 79.44 241 ILE A N 1
ATOM 1935 C CA . ILE A 1 241 ? -70.303 0.552 86.917 1.00 79.44 241 ILE A CA 1
ATOM 1936 C C . ILE A 1 241 ? -69.558 -0.591 86.226 1.00 79.44 241 ILE A C 1
ATOM 1938 O O . ILE A 1 241 ? -68.663 -0.332 85.425 1.00 79.44 241 ILE A O 1
ATOM 1942 N N . ARG A 1 242 ? -69.956 -1.846 86.461 1.00 78.81 242 ARG A N 1
ATOM 1943 C CA . ARG A 1 242 ? -69.366 -3.024 85.811 1.00 78.81 242 ARG A CA 1
ATOM 1944 C C . ARG A 1 242 ? -69.459 -2.925 84.290 1.00 78.81 242 ARG A C 1
ATOM 1946 O O . ARG A 1 242 ? -68.441 -3.077 83.615 1.00 78.81 242 ARG A O 1
ATOM 1953 N N . ASN A 1 243 ? -70.635 -2.608 83.753 1.00 81.06 243 ASN A N 1
ATOM 1954 C CA . ASN A 1 243 ? -70.825 -2.442 82.313 1.00 81.06 243 ASN A CA 1
ATOM 1955 C C . ASN A 1 243 ? -70.032 -1.251 81.768 1.00 81.06 243 ASN A C 1
ATOM 1957 O O . ASN A 1 243 ? -69.398 -1.377 80.726 1.00 81.06 243 ASN A O 1
ATOM 1961 N N . SER A 1 244 ? -69.965 -0.132 82.493 1.00 82.94 244 SER A N 1
ATOM 1962 C CA . SER A 1 244 ? -69.163 1.030 82.083 1.00 82.94 244 SER A CA 1
ATOM 1963 C C . SER A 1 244 ? -67.665 0.716 82.045 1.00 82.94 244 SER A C 1
ATOM 1965 O O . SER A 1 244 ? -67.001 1.049 81.069 1.00 82.94 244 SER A O 1
ATOM 1967 N N . CYS A 1 245 ? -67.128 0.029 83.057 1.00 74.75 245 CYS A N 1
ATOM 1968 C CA . CYS A 1 245 ? -65.719 -0.368 83.109 1.00 74.75 245 CYS A CA 1
ATOM 1969 C C . CYS A 1 245 ? -65.375 -1.429 82.054 1.00 74.75 245 CYS A C 1
ATOM 1971 O O . CYS A 1 245 ? -64.313 -1.355 81.437 1.00 74.75 245 CYS A O 1
ATOM 1973 N N . THR A 1 246 ? -66.274 -2.388 81.813 1.00 77.44 246 THR A N 1
ATOM 1974 C CA . THR A 1 246 ? -66.084 -3.434 80.793 1.00 77.44 246 THR A CA 1
ATOM 1975 C C . THR A 1 246 ? -66.131 -2.839 79.386 1.00 77.44 246 THR A C 1
ATOM 1977 O O . THR A 1 246 ? -65.249 -3.110 78.572 1.00 77.44 246 THR A O 1
ATOM 1980 N N . ASN A 1 247 ? -67.100 -1.958 79.122 1.00 83.00 247 ASN A N 1
ATOM 1981 C CA . ASN A 1 247 ? -67.218 -1.255 77.846 1.00 83.00 247 ASN A CA 1
ATOM 1982 C C . ASN A 1 247 ? -66.033 -0.314 77.614 1.00 83.00 247 ASN A C 1
ATOM 1984 O O . ASN A 1 247 ? -65.478 -0.315 76.522 1.00 83.00 247 ASN A O 1
ATOM 1988 N N . LEU A 1 248 ? -65.586 0.424 78.638 1.00 80.00 248 LEU A N 1
ATOM 1989 C CA . LEU A 1 248 ? -64.407 1.286 78.535 1.00 80.00 248 LEU A CA 1
ATOM 1990 C C . LEU A 1 248 ? -63.146 0.476 78.217 1.00 80.00 248 LEU A C 1
ATOM 1992 O O . LEU A 1 248 ? -62.378 0.864 77.342 1.00 80.00 248 LEU A O 1
ATOM 1996 N N . SER A 1 249 ? -62.944 -0.658 78.892 1.00 76.31 249 SER A N 1
ATOM 1997 C CA . SER A 1 249 ? -61.818 -1.551 78.609 1.00 76.31 249 SER A CA 1
ATOM 1998 C C . SER A 1 249 ? -61.859 -2.066 77.167 1.00 76.31 249 SER A C 1
ATOM 2000 O O . SER A 1 249 ? -60.843 -2.025 76.477 1.00 76.31 249 SER A O 1
ATOM 2002 N N . SER A 1 250 ? -63.032 -2.489 76.685 1.00 80.62 250 SER A N 1
ATOM 2003 C CA . SER A 1 250 ? -63.207 -2.977 75.311 1.00 80.62 250 SER A CA 1
ATOM 2004 C C . SER A 1 250 ? -63.013 -1.874 74.261 1.00 80.62 250 SER A C 1
ATOM 2006 O O . SER A 1 250 ? -62.359 -2.094 73.241 1.00 80.62 250 SER A O 1
ATOM 2008 N N . ASP A 1 251 ? -63.510 -0.663 74.520 1.00 79.12 251 ASP A N 1
ATOM 2009 C CA . ASP A 1 251 ? -63.328 0.494 73.638 1.00 79.12 251 ASP A CA 1
ATOM 2010 C C . ASP A 1 251 ? -61.860 0.917 73.544 1.00 79.12 251 ASP A C 1
ATOM 2012 O O . ASP A 1 251 ? -61.384 1.289 72.466 1.00 79.12 251 ASP A O 1
ATOM 2016 N N . VAL A 1 252 ? -61.131 0.843 74.659 1.00 79.44 252 VAL A N 1
ATOM 2017 C CA . VAL A 1 252 ? -59.691 1.099 74.696 1.00 79.44 252 VAL A CA 1
ATOM 2018 C C . VAL A 1 252 ? -58.951 0.056 73.855 1.00 79.44 252 VAL A C 1
ATOM 2020 O O . VAL A 1 252 ? -58.189 0.447 72.971 1.00 79.44 252 VAL A O 1
ATOM 2023 N N . GLU A 1 253 ? -59.226 -1.243 74.026 1.00 75.62 253 GLU A N 1
ATOM 2024 C CA . GLU A 1 253 ? -58.628 -2.300 73.189 1.00 75.62 253 GLU A CA 1
ATOM 2025 C C . GLU A 1 253 ? -58.927 -2.103 71.704 1.00 75.62 253 GLU A C 1
ATOM 2027 O O . GLU A 1 253 ? -58.023 -2.185 70.873 1.00 75.62 253 GLU A O 1
ATOM 2032 N N . LYS A 1 254 ? -60.174 -1.778 71.354 1.00 81.56 254 LYS A N 1
ATOM 2033 C CA . LYS A 1 254 ? -60.583 -1.573 69.961 1.00 81.56 254 LYS A CA 1
ATOM 2034 C C . LYS A 1 254 ? -59.879 -0.377 69.323 1.00 81.56 254 LYS A C 1
ATOM 2036 O O . LYS A 1 254 ? -59.423 -0.473 68.185 1.00 81.56 254 LYS A O 1
ATOM 2041 N N . LYS A 1 255 ? -59.767 0.748 70.037 1.00 80.31 255 LYS A N 1
ATOM 2042 C CA . LYS A 1 255 ? -59.033 1.926 69.545 1.00 80.31 255 LYS A CA 1
ATOM 2043 C C . LYS A 1 255 ? -57.539 1.652 69.410 1.00 80.31 255 LYS A C 1
ATOM 2045 O O . LYS A 1 255 ? -56.942 2.100 68.433 1.00 80.31 255 LYS A O 1
ATOM 2050 N N . PHE A 1 256 ? -56.954 0.899 70.341 1.00 74.69 256 PHE A N 1
ATOM 2051 C CA . PHE A 1 256 ? -55.567 0.461 70.216 1.00 74.69 256 PHE A CA 1
ATOM 2052 C C . PHE A 1 256 ? -55.381 -0.459 69.011 1.00 74.69 256 PHE A C 1
ATOM 2054 O O . PHE A 1 256 ? -54.479 -0.206 68.224 1.00 74.69 256 PHE A O 1
ATOM 2061 N N . GLN A 1 257 ? -56.261 -1.436 68.786 1.00 75.19 257 GLN A N 1
ATOM 2062 C CA . GLN A 1 257 ? -56.162 -2.330 67.630 1.00 75.19 257 GLN A CA 1
ATOM 2063 C C . GLN A 1 257 ? -56.224 -1.563 66.300 1.00 75.19 257 GLN A C 1
ATOM 2065 O O . GLN A 1 257 ? -55.381 -1.778 65.438 1.00 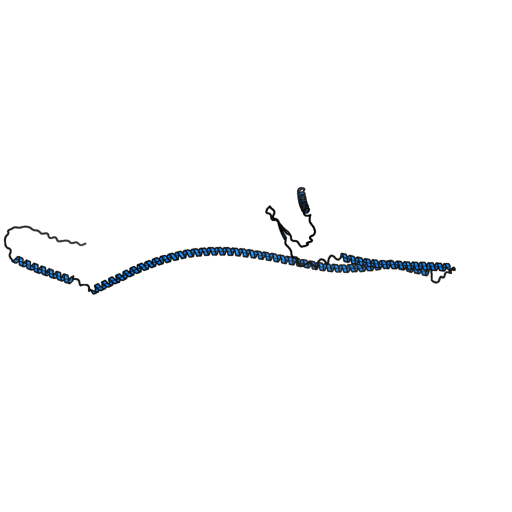75.19 257 GLN A O 1
ATOM 2070 N N . ILE A 1 258 ? -57.137 -0.594 66.170 1.00 80.56 258 ILE A N 1
ATOM 2071 C CA . ILE A 1 258 ? -57.216 0.270 64.979 1.00 80.56 258 ILE A CA 1
ATOM 2072 C C . ILE A 1 258 ? -55.913 1.056 64.778 1.00 80.56 258 ILE A C 1
ATOM 2074 O O . ILE A 1 258 ? -55.421 1.165 63.657 1.00 80.56 258 ILE A O 1
ATOM 2078 N N . TYR A 1 259 ? -55.338 1.606 65.849 1.00 75.50 259 TYR A N 1
ATOM 2079 C CA . TYR A 1 259 ? -54.056 2.306 65.764 1.00 75.50 259 TYR A CA 1
ATOM 2080 C C . TYR A 1 259 ? -52.921 1.369 65.324 1.00 75.50 259 TYR A C 1
ATOM 2082 O O . TYR A 1 259 ? -52.085 1.763 64.511 1.00 75.50 259 TYR A O 1
ATOM 2090 N N . LEU A 1 260 ? -52.909 0.126 65.813 1.00 68.69 260 LEU A N 1
ATOM 2091 C CA . LEU A 1 260 ? -51.927 -0.886 65.423 1.00 68.69 260 LEU A CA 1
ATOM 2092 C C . LEU A 1 260 ? -52.051 -1.286 63.957 1.00 68.69 260 LEU A C 1
ATOM 2094 O O . LEU A 1 260 ? -51.029 -1.369 63.277 1.00 68.69 260 LEU A O 1
ATOM 2098 N N . ASP A 1 261 ? -53.271 -1.463 63.461 1.00 74.00 261 ASP A N 1
ATOM 2099 C CA . ASP A 1 261 ? -53.518 -1.808 62.062 1.00 74.00 261 ASP A CA 1
ATOM 2100 C C . ASP A 1 261 ? -53.054 -0.662 61.142 1.00 74.00 261 ASP A C 1
ATOM 2102 O O . ASP A 1 261 ? -52.275 -0.877 60.214 1.00 74.00 261 ASP A O 1
ATOM 2106 N N . VAL A 1 262 ? -53.408 0.589 61.473 1.00 77.88 262 VAL A N 1
ATOM 2107 C CA . VAL A 1 262 ? -52.993 1.782 60.711 1.00 77.88 262 VAL A CA 1
ATOM 2108 C C . VAL A 1 262 ? -51.473 1.981 60.729 1.00 77.88 262 VAL A C 1
ATOM 2110 O O . VAL A 1 262 ? -50.873 2.312 59.704 1.00 77.88 262 VAL A O 1
ATOM 2113 N N . MET A 1 263 ? -50.817 1.793 61.876 1.00 71.12 263 MET A N 1
ATOM 2114 C CA . MET A 1 263 ? -49.359 1.922 61.971 1.00 71.12 263 MET A CA 1
ATOM 2115 C C . MET A 1 263 ? -48.639 0.770 61.259 1.00 71.12 263 MET A C 1
ATOM 2117 O O . MET A 1 263 ? -47.629 1.006 60.593 1.00 71.12 263 MET A O 1
ATOM 2121 N N . GLY A 1 264 ? -49.169 -0.453 61.336 1.00 67.69 264 GLY A N 1
ATOM 2122 C CA . GLY A 1 264 ? -48.665 -1.610 60.594 1.00 67.69 264 GLY A CA 1
ATOM 2123 C C . GLY A 1 264 ? -48.717 -1.396 59.080 1.00 67.69 264 GLY A C 1
ATOM 2124 O O . GLY A 1 264 ? -47.727 -1.657 58.381 1.00 67.69 264 GLY A O 1
ATOM 2125 N N . ASP A 1 265 ? -49.823 -0.837 58.589 1.00 71.00 265 ASP A N 1
ATOM 2126 C CA . ASP A 1 265 ? -50.001 -0.476 57.185 1.00 71.00 265 ASP A CA 1
ATOM 2127 C C . ASP A 1 265 ? -49.049 0.652 56.771 1.00 71.00 265 ASP A C 1
ATOM 2129 O O . ASP A 1 265 ? -48.324 0.506 55.784 1.00 71.00 265 ASP A O 1
ATOM 2133 N N . ASN A 1 266 ? -48.934 1.724 57.558 1.00 69.88 266 ASN A N 1
ATOM 2134 C CA . ASN A 1 266 ? -48.036 2.844 57.253 1.00 69.88 266 ASN A CA 1
ATOM 2135 C C . ASN A 1 266 ? -46.556 2.430 57.190 1.00 69.88 266 ASN A C 1
ATOM 2137 O O . ASN A 1 266 ? -45.838 2.867 56.290 1.00 69.88 266 ASN A O 1
ATOM 2141 N N . VAL A 1 267 ? -46.091 1.546 58.079 1.00 67.69 267 VAL A N 1
ATOM 2142 C CA . VAL A 1 267 ? -44.715 1.012 58.031 1.00 67.69 267 VAL A CA 1
ATOM 2143 C C . VAL A 1 267 ? -44.496 0.165 56.772 1.00 67.69 267 VAL A C 1
ATOM 2145 O O . VAL A 1 267 ? -43.422 0.206 56.168 1.00 67.69 267 VAL A O 1
ATOM 2148 N N . SER A 1 268 ? -45.512 -0.579 56.329 1.00 61.56 268 SER A N 1
ATOM 2149 C CA . SER A 1 268 ? -45.430 -1.371 55.097 1.00 61.56 268 SER A CA 1
ATOM 2150 C C . SER A 1 268 ? -45.419 -0.505 53.828 1.00 61.56 268 SER A C 1
ATOM 2152 O O . SER A 1 268 ? -44.640 -0.770 52.908 1.00 61.56 268 SER A O 1
ATOM 2154 N N . VAL A 1 269 ? -46.206 0.574 53.808 1.00 62.00 269 VAL A N 1
ATOM 2155 C CA . VAL A 1 269 ? -46.260 1.558 52.716 1.00 62.00 269 VAL A CA 1
ATOM 2156 C C . VAL A 1 269 ? -44.970 2.377 52.650 1.00 62.00 269 VAL A C 1
ATOM 2158 O O . VAL A 1 269 ? -44.449 2.609 51.556 1.00 62.00 269 VAL A O 1
ATOM 2161 N N . GLN A 1 270 ? -44.399 2.756 53.797 1.00 63.09 270 GLN A N 1
ATOM 2162 C CA . GLN A 1 270 ? -43.111 3.448 53.860 1.00 63.09 270 GLN A CA 1
ATOM 2163 C C . GLN A 1 270 ? -41.984 2.565 53.304 1.00 63.09 270 GLN A C 1
ATOM 2165 O O . GLN A 1 270 ? -41.228 3.007 52.440 1.00 63.09 270 GLN A O 1
ATOM 2170 N N . ALA A 1 271 ? -41.945 1.282 53.681 1.00 61.16 271 ALA A N 1
ATOM 2171 C CA . ALA A 1 271 ? -40.970 0.330 53.147 1.00 61.16 271 ALA A CA 1
ATOM 2172 C C . ALA A 1 271 ? -41.071 0.162 51.615 1.00 61.16 271 ALA A C 1
ATOM 2174 O O . ALA A 1 271 ? -40.049 0.097 50.928 1.00 61.16 271 ALA A O 1
ATOM 2175 N N . GLN A 1 272 ? -42.286 0.136 51.056 1.00 59.69 272 GLN A N 1
ATOM 2176 C CA . GLN A 1 272 ? -42.491 0.091 49.601 1.00 59.69 272 GLN A CA 1
ATOM 2177 C C . GLN A 1 272 ? -42.104 1.407 48.911 1.00 59.69 272 GLN A C 1
ATOM 2179 O O . GLN A 1 272 ? -41.518 1.391 47.826 1.00 59.69 272 GLN A O 1
ATOM 2184 N N . THR A 1 273 ? -42.390 2.548 49.537 1.00 60.69 273 THR A N 1
ATOM 2185 C CA . THR A 1 273 ? -42.069 3.880 49.002 1.00 60.69 273 THR A CA 1
ATOM 2186 C C . THR A 1 273 ? -40.561 4.106 48.949 1.00 60.69 273 THR A C 1
ATOM 2188 O O . THR A 1 273 ? -40.038 4.544 47.921 1.00 60.69 273 THR A O 1
ATOM 2191 N N . ASP A 1 274 ? -39.839 3.706 49.994 1.00 62.06 274 ASP A N 1
ATOM 2192 C CA . ASP A 1 274 ? -38.377 3.759 50.032 1.00 62.06 274 ASP A CA 1
ATOM 2193 C C . ASP A 1 274 ? -37.765 2.805 48.994 1.00 62.06 274 ASP A C 1
ATOM 2195 O O . ASP A 1 274 ? -36.843 3.177 48.264 1.00 62.06 274 ASP A O 1
ATOM 2199 N N . GLN A 1 275 ? -38.355 1.621 48.795 1.00 61.53 275 GLN A N 1
ATOM 2200 C CA . GLN A 1 275 ? -37.944 0.686 47.744 1.00 61.53 275 GLN A CA 1
ATOM 2201 C C . GLN A 1 275 ? -38.145 1.250 46.321 1.00 61.53 275 GLN A C 1
ATOM 2203 O O . GLN A 1 275 ? -37.293 1.038 45.449 1.00 61.53 275 GLN A O 1
ATOM 2208 N N . ILE A 1 276 ? -39.237 1.978 46.068 1.00 59.09 276 ILE A N 1
ATOM 2209 C CA . ILE A 1 276 ? -39.518 2.643 44.782 1.00 59.09 276 ILE A CA 1
ATOM 2210 C C . ILE A 1 276 ? -38.581 3.841 44.566 1.00 59.09 276 ILE A C 1
ATOM 2212 O O . ILE A 1 276 ? -38.051 4.023 43.464 1.00 59.09 276 ILE A O 1
ATOM 2216 N N . ASN A 1 277 ? -38.323 4.633 45.606 1.00 56.00 277 ASN A N 1
ATOM 2217 C CA . ASN A 1 277 ? -37.427 5.786 45.534 1.00 56.00 277 ASN A CA 1
ATOM 2218 C C . ASN A 1 277 ? -35.975 5.350 45.293 1.00 56.00 277 ASN A C 1
ATOM 2220 O O . ASN A 1 277 ? -35.335 5.860 44.372 1.00 56.00 277 ASN A O 1
ATOM 2224 N N . CYS A 1 278 ? -35.485 4.318 45.985 1.00 52.69 278 CYS A N 1
ATOM 2225 C CA . CYS A 1 278 ? -34.170 3.735 45.716 1.00 52.69 278 CYS A CA 1
ATOM 2226 C C . CYS A 1 278 ? -34.041 3.192 44.280 1.00 52.69 278 CYS A C 1
ATOM 2228 O O . CYS A 1 278 ? -32.963 3.266 43.694 1.00 52.69 278 CYS A O 1
ATOM 2230 N N . GLN A 1 279 ? -35.119 2.685 43.669 1.00 53.88 279 GLN A N 1
ATOM 2231 C CA . GLN A 1 279 ? -35.104 2.272 42.259 1.00 53.88 279 GLN A CA 1
ATOM 2232 C C . GLN A 1 279 ? -35.080 3.453 41.277 1.00 53.88 279 GLN A C 1
ATOM 2234 O O . GLN A 1 279 ? -34.458 3.334 40.218 1.00 53.88 279 GLN A O 1
ATOM 2239 N N . LYS A 1 280 ? -35.715 4.586 41.607 1.00 52.44 280 LYS A N 1
ATOM 2240 C CA . LYS A 1 280 ? -35.668 5.811 40.788 1.00 52.44 280 LYS A CA 1
ATOM 2241 C C . LYS A 1 280 ? -34.263 6.411 40.733 1.00 52.44 280 LYS A C 1
ATOM 2243 O O . LYS A 1 280 ? -33.800 6.727 39.643 1.00 52.44 280 LYS A O 1
ATOM 2248 N N . TYR A 1 281 ? -33.558 6.483 41.861 1.00 48.41 281 TYR A N 1
ATOM 2249 C CA . TYR A 1 281 ? -32.176 6.986 41.897 1.00 48.41 281 TYR A CA 1
ATOM 2250 C C . TYR A 1 281 ? -31.153 6.021 41.274 1.00 48.41 281 TYR A C 1
ATOM 2252 O O . TYR A 1 281 ? -30.046 6.431 40.940 1.00 48.41 281 TYR A O 1
ATOM 2260 N N . ARG A 1 282 ? -31.519 4.747 41.059 1.00 45.31 282 ARG A N 1
ATOM 2261 C CA . ARG A 1 282 ? -30.633 3.730 40.471 1.00 45.31 282 ARG A CA 1
ATOM 2262 C C . ARG A 1 282 ? -30.711 3.581 38.949 1.00 45.31 282 ARG A C 1
ATOM 2264 O O . ARG A 1 282 ? -30.027 2.723 38.393 1.00 45.31 282 ARG A O 1
ATOM 2271 N N . LYS A 1 283 ? -31.541 4.360 38.254 1.00 39.53 283 LYS A N 1
ATOM 2272 C CA . LYS A 1 283 ? -31.534 4.404 36.785 1.00 39.53 283 LYS A CA 1
ATOM 2273 C C . LYS A 1 283 ? -30.801 5.655 36.293 1.00 39.53 283 LYS A C 1
ATOM 2275 O O . LYS A 1 283 ? -31.470 6.634 35.983 1.00 39.53 283 LYS A O 1
ATOM 2280 N N . PRO A 1 284 ? -29.470 5.636 36.120 1.00 42.38 284 PRO A N 1
ATOM 2281 C CA . PRO A 1 284 ? -28.861 6.491 35.120 1.00 42.38 284 PRO A CA 1
ATOM 2282 C C . PRO A 1 284 ? -29.146 5.876 33.738 1.00 42.38 284 PRO A C 1
ATOM 2284 O O . PRO A 1 284 ? -28.680 4.788 33.412 1.00 42.38 284 PRO A O 1
ATOM 2287 N N . ASP A 1 285 ? -30.012 6.529 32.966 1.00 42.62 285 ASP A N 1
ATOM 2288 C CA . ASP A 1 285 ? -29.973 6.627 31.497 1.00 42.62 285 ASP A CA 1
ATOM 2289 C C . ASP A 1 285 ? -29.649 5.379 30.647 1.00 42.62 285 ASP A C 1
ATOM 2291 O O . ASP A 1 285 ? -29.083 5.480 29.559 1.00 42.62 285 ASP A O 1
ATOM 2295 N N . ALA A 1 286 ? -30.111 4.188 31.030 1.00 43.03 286 ALA A N 1
ATOM 2296 C CA . ALA A 1 286 ? -29.964 2.988 30.194 1.00 43.03 286 ALA A CA 1
ATOM 2297 C C . ALA A 1 286 ? -30.834 2.990 28.907 1.00 43.03 286 ALA A C 1
ATOM 2299 O O . ALA A 1 286 ? -30.874 1.991 28.190 1.00 43.03 286 ALA A O 1
ATOM 2300 N N . LYS A 1 287 ? -31.547 4.083 28.587 1.00 40.00 287 LYS A N 1
ATOM 2301 C CA . LYS A 1 287 ? -32.385 4.199 27.373 1.00 40.00 287 LYS A CA 1
ATOM 2302 C C . LYS A 1 287 ? -31.946 5.266 26.365 1.00 40.00 287 LYS A C 1
ATOM 2304 O O . LYS A 1 287 ? -32.570 5.355 25.311 1.00 40.00 287 LYS A O 1
ATOM 2309 N N . THR A 1 288 ? -30.850 5.990 26.596 1.00 39.25 288 THR A N 1
ATOM 2310 C CA . THR A 1 288 ? -30.404 7.057 25.672 1.00 39.25 288 THR A CA 1
ATOM 2311 C C . THR A 1 288 ? -29.151 6.710 24.862 1.00 39.25 288 THR A C 1
ATOM 2313 O O . THR A 1 288 ? -28.677 7.557 24.114 1.00 39.25 288 THR A O 1
ATOM 2316 N N . ASN A 1 289 ? -28.620 5.480 24.946 1.00 38.00 289 ASN A N 1
ATOM 2317 C CA . ASN A 1 289 ? -27.336 5.147 24.301 1.00 38.00 289 ASN A CA 1
ATOM 2318 C C . ASN A 1 289 ? -27.297 3.884 23.421 1.00 38.00 289 ASN A C 1
ATOM 2320 O O . ASN A 1 289 ? -26.225 3.499 22.969 1.00 38.00 289 ASN A O 1
ATOM 2324 N N . ILE A 1 290 ? -28.438 3.252 23.113 1.00 38.44 290 ILE A N 1
ATOM 2325 C CA . ILE A 1 290 ? -28.454 2.017 22.293 1.00 38.44 290 ILE A CA 1
ATOM 2326 C C . ILE A 1 290 ? -28.931 2.258 20.843 1.00 38.44 290 ILE A C 1
ATOM 2328 O O . ILE A 1 290 ? -28.867 1.353 20.019 1.00 38.44 290 ILE A O 1
ATOM 2332 N N . LYS A 1 291 ? -29.341 3.480 20.457 1.00 36.91 291 LYS A N 1
ATOM 2333 C CA . LYS A 1 291 ? -29.914 3.728 19.111 1.00 36.91 291 LYS A CA 1
ATOM 2334 C C . LYS A 1 291 ? -29.212 4.747 18.206 1.00 36.91 291 LYS A C 1
ATOM 2336 O O . LYS A 1 291 ? -29.795 5.149 17.207 1.00 36.91 291 LYS A O 1
ATOM 2341 N N . THR A 1 292 ? -27.956 5.106 18.467 1.00 36.06 292 THR A N 1
ATOM 2342 C CA . THR A 1 292 ? -27.172 5.924 17.517 1.00 36.06 292 THR A CA 1
ATOM 2343 C C . THR A 1 292 ? -25.689 5.606 17.616 1.00 36.06 292 THR A C 1
ATOM 2345 O O . THR A 1 292 ? -24.934 6.311 18.278 1.00 36.06 292 THR A O 1
ATOM 2348 N N . ARG A 1 293 ? -25.247 4.536 16.952 1.00 38.00 293 ARG A N 1
ATOM 2349 C CA . ARG A 1 293 ? -23.820 4.369 16.646 1.00 38.00 293 ARG A CA 1
ATOM 2350 C C . ARG A 1 293 ? -23.579 3.496 15.419 1.00 38.00 293 ARG A C 1
ATOM 2352 O O . ARG A 1 293 ? -22.835 2.536 15.477 1.00 38.00 293 ARG A O 1
ATOM 2359 N N . TYR A 1 294 ? -24.178 3.872 14.294 1.00 38.41 294 TYR A N 1
ATOM 2360 C CA . TYR A 1 294 ? -23.609 3.563 12.984 1.00 38.41 294 TYR A CA 1
ATOM 2361 C C . TYR A 1 294 ? -23.772 4.785 12.081 1.00 38.41 294 TYR A C 1
ATOM 2363 O O . TYR A 1 294 ? -24.862 5.346 11.990 1.00 38.41 294 TYR A O 1
ATOM 2371 N N . SER A 1 295 ? -22.666 5.164 11.431 1.00 38.12 295 SER A N 1
ATOM 2372 C CA . SER A 1 295 ? -22.451 6.316 10.531 1.00 38.12 295 SER A CA 1
ATOM 2373 C C . SER A 1 295 ? -21.857 7.570 11.193 1.00 38.12 295 SER A C 1
ATOM 2375 O O . SER A 1 295 ? -22.553 8.544 11.466 1.00 38.12 295 SER A O 1
ATOM 2377 N N . ILE A 1 296 ? -20.533 7.581 11.399 1.00 37.00 296 ILE A N 1
ATOM 2378 C CA . ILE A 1 296 ? -19.760 8.825 11.556 1.00 37.00 296 ILE A CA 1
ATOM 2379 C C . ILE A 1 296 ? -19.114 9.131 10.200 1.00 37.00 296 ILE A C 1
ATOM 2381 O O . ILE A 1 296 ? -18.030 8.637 9.902 1.00 37.00 296 ILE A O 1
ATOM 2385 N N . ASN A 1 297 ? -19.774 9.959 9.388 1.00 36.66 297 ASN A N 1
ATOM 2386 C CA . ASN A 1 297 ? -19.114 10.677 8.296 1.00 36.66 297 ASN A CA 1
ATOM 2387 C C . ASN A 1 297 ? -18.490 11.954 8.879 1.00 36.66 297 ASN A C 1
ATOM 2389 O O . ASN A 1 297 ? -19.190 12.803 9.432 1.00 36.66 297 ASN A O 1
ATOM 2393 N N . ARG A 1 298 ? -17.161 12.070 8.795 1.00 42.16 298 ARG A N 1
ATOM 2394 C CA . ARG A 1 298 ? -16.388 13.241 9.237 1.00 42.16 298 ARG A CA 1
ATOM 2395 C C . ARG A 1 298 ? -16.338 14.257 8.086 1.00 42.16 298 ARG A C 1
ATOM 2397 O O . ARG A 1 298 ? -15.841 13.915 7.019 1.00 42.16 298 ARG A O 1
ATOM 2404 N N . TYR A 1 299 ? -16.796 15.494 8.293 1.00 45.00 299 TYR A N 1
ATOM 2405 C CA . TYR A 1 299 ? -16.536 16.594 7.350 1.00 45.00 299 TYR A CA 1
ATOM 2406 C C . TYR A 1 299 ? -15.310 17.397 7.794 1.00 45.00 299 TYR A C 1
ATOM 2408 O O . TYR A 1 299 ? -15.170 17.744 8.966 1.00 45.00 299 TYR A O 1
ATOM 2416 N N . LYS A 1 300 ? -14.424 17.693 6.838 1.00 43.56 300 LYS A N 1
ATOM 2417 C CA . LYS A 1 300 ? -13.253 18.563 6.996 1.00 43.56 300 LYS A CA 1
ATOM 2418 C C . LYS A 1 300 ? -13.594 19.930 6.406 1.00 43.56 300 LYS A C 1
ATOM 2420 O O . LYS A 1 300 ? -13.795 20.031 5.201 1.00 43.56 300 LYS A O 1
ATOM 2425 N N . ALA A 1 301 ? -13.640 20.967 7.237 1.00 40.44 301 ALA A N 1
ATOM 2426 C CA . ALA A 1 301 ? -13.739 22.349 6.779 1.00 40.44 301 ALA A CA 1
ATOM 2427 C C . ALA A 1 301 ? -12.397 23.044 7.024 1.00 40.44 301 ALA A C 1
ATOM 2429 O O . ALA A 1 301 ? -11.860 23.005 8.132 1.00 40.44 301 ALA A O 1
ATOM 2430 N N . THR A 1 302 ? -11.843 23.651 5.976 1.00 32.50 302 THR A N 1
ATOM 2431 C CA . THR A 1 302 ? -10.561 24.360 6.039 1.00 32.50 302 THR A CA 1
ATOM 2432 C C . THR A 1 302 ? -10.811 25.798 5.624 1.00 32.50 302 THR A C 1
ATOM 2434 O O . THR A 1 302 ? -11.380 26.021 4.558 1.00 32.50 302 THR A O 1
ATOM 2437 N N . TRP A 1 303 ? -10.398 26.754 6.454 1.00 36.31 303 TRP A N 1
ATOM 2438 C CA . TRP A 1 303 ? -10.464 28.176 6.126 1.00 36.31 303 TRP A CA 1
ATOM 2439 C C . TRP A 1 303 ? -9.043 28.719 5.970 1.00 36.31 303 TRP A C 1
ATOM 2441 O O . TRP A 1 303 ? -8.179 28.491 6.820 1.00 36.31 303 TRP A O 1
ATOM 2451 N N . GLU A 1 304 ? -8.800 29.413 4.861 1.00 35.09 304 GLU A N 1
ATOM 2452 C CA . GLU A 1 304 ? -7.567 30.153 4.599 1.00 35.09 304 GLU A CA 1
ATOM 2453 C C . GLU A 1 304 ? -7.853 31.646 4.718 1.00 35.09 304 GLU A C 1
ATOM 2455 O O . GLU A 1 304 ? -8.714 32.174 4.013 1.00 35.09 304 GLU A O 1
ATOM 2460 N N . TYR A 1 305 ? -7.106 32.333 5.580 1.00 35.53 305 TYR A N 1
ATOM 2461 C CA . TYR A 1 305 ? -7.113 33.789 5.629 1.00 35.53 305 TYR A CA 1
ATOM 2462 C C . TYR A 1 305 ? -5.793 34.325 5.071 1.00 35.53 305 TYR A C 1
ATOM 2464 O O . TYR A 1 305 ? -4.715 33.997 5.574 1.00 35.53 305 TYR A O 1
ATOM 2472 N N . LYS A 1 306 ? -5.877 35.157 4.026 1.00 35.06 306 LYS A N 1
ATOM 2473 C CA . LYS A 1 306 ? -4.740 35.908 3.478 1.00 35.06 306 LYS A CA 1
ATOM 2474 C C . LYS A 1 306 ? -4.794 37.345 3.982 1.00 35.06 306 LYS A C 1
ATOM 2476 O O . LYS A 1 306 ? -5.605 38.144 3.518 1.00 35.06 306 LYS A O 1
ATOM 2481 N N . GLY A 1 307 ? -3.923 37.668 4.935 1.00 39.81 307 GLY A N 1
ATOM 2482 C CA . GLY A 1 307 ? -3.698 39.045 5.370 1.00 39.81 307 GLY A CA 1
ATOM 2483 C C . GLY A 1 307 ? -2.821 39.826 4.382 1.00 39.81 307 GLY A C 1
ATOM 2484 O O . GLY A 1 307 ? -2.065 39.239 3.612 1.00 39.81 307 GLY A O 1
ATOM 2485 N N . LYS A 1 308 ? -2.882 41.166 4.439 1.00 39.16 308 LYS A N 1
ATOM 2486 C CA . LYS A 1 308 ? -2.128 42.094 3.564 1.00 39.16 308 LYS A CA 1
ATOM 2487 C C . LYS A 1 308 ? -0.594 42.034 3.707 1.00 39.16 308 LYS A C 1
ATOM 2489 O O . LYS A 1 308 ? 0.099 42.640 2.902 1.00 39.16 308 LYS A O 1
ATOM 2494 N N . CYS A 1 309 ? -0.063 41.282 4.668 1.00 36.62 309 CYS A N 1
ATOM 2495 C CA . CYS A 1 309 ? 1.371 41.047 4.838 1.00 36.62 309 CYS A CA 1
ATOM 2496 C C . CYS A 1 309 ? 1.688 39.560 4.639 1.00 36.62 309 CYS A C 1
ATOM 2498 O O . CYS A 1 309 ? 1.924 38.891 5.632 1.00 36.62 309 CYS A O 1
ATOM 2500 N N . ASN A 1 310 ? 1.597 39.049 3.401 1.00 38.28 310 ASN A N 1
ATOM 2501 C CA . ASN A 1 310 ? 2.097 37.762 2.851 1.00 38.28 310 ASN A CA 1
ATOM 2502 C C . ASN A 1 310 ? 2.169 36.474 3.719 1.00 38.28 310 ASN A C 1
ATOM 2504 O O . ASN A 1 310 ? 2.763 35.483 3.300 1.00 38.28 310 ASN A O 1
ATOM 2508 N N . SER A 1 311 ? 1.502 36.423 4.864 1.00 34.25 311 SER A N 1
ATOM 2509 C CA . SER A 1 311 ? 1.466 35.289 5.780 1.00 34.25 311 SER A CA 1
ATOM 2510 C C . SER A 1 311 ? 0.103 34.615 5.666 1.00 34.25 311 SER A C 1
ATOM 2512 O O . SER A 1 311 ? -0.934 35.252 5.867 1.00 34.25 311 SER A O 1
ATOM 2514 N N . ILE A 1 312 ? 0.100 33.327 5.319 1.00 36.12 312 ILE A N 1
ATOM 2515 C CA . ILE A 1 312 ? -1.116 32.510 5.233 1.00 36.12 312 ILE A CA 1
ATOM 2516 C C . ILE A 1 312 ? -1.297 31.798 6.568 1.00 36.12 312 ILE A C 1
ATOM 2518 O O . ILE A 1 312 ? -0.496 30.935 6.924 1.00 36.12 312 ILE A O 1
ATOM 2522 N N . LEU A 1 313 ? -2.372 32.129 7.282 1.00 34.44 313 LEU A N 1
ATOM 2523 C CA . LEU A 1 313 ? -2.783 31.375 8.459 1.00 34.44 313 LEU A CA 1
ATOM 2524 C C . LEU A 1 313 ? -3.857 30.365 8.043 1.00 34.44 313 LEU A C 1
ATOM 2526 O O . LEU A 1 313 ? -4.952 30.739 7.615 1.00 34.44 313 LEU A O 1
ATOM 2530 N N . LYS A 1 314 ? -3.524 29.076 8.152 1.00 34.91 314 LYS A N 1
ATOM 2531 C CA . LYS A 1 314 ? -4.457 27.960 7.961 1.00 34.91 314 LYS A CA 1
ATOM 2532 C C . LYS A 1 314 ? -4.907 27.442 9.307 1.00 34.91 314 LYS A C 1
ATOM 2534 O O . LYS A 1 314 ? -4.084 26.961 10.081 1.00 34.91 314 LYS A O 1
ATOM 2539 N N . ILE A 1 315 ? -6.212 27.462 9.544 1.00 36.28 315 ILE A N 1
ATOM 2540 C CA . ILE A 1 315 ? -6.802 26.847 10.730 1.00 36.28 315 ILE A CA 1
ATOM 2541 C C . ILE A 1 315 ? -7.747 25.743 10.259 1.00 36.28 315 ILE A C 1
ATOM 2543 O O . ILE A 1 315 ? -8.664 25.976 9.470 1.00 36.28 315 ILE A O 1
ATOM 2547 N N . THR A 1 316 ? -7.481 24.517 10.711 1.00 35.19 316 THR A N 1
ATOM 2548 C CA . THR A 1 316 ? -8.292 23.337 10.392 1.00 35.19 316 THR A CA 1
ATOM 2549 C C . THR A 1 316 ? -8.979 22.873 11.663 1.00 35.19 316 THR A C 1
ATOM 2551 O O . THR A 1 316 ? -8.304 22.536 12.633 1.00 35.19 316 THR A O 1
ATOM 2554 N N . PHE A 1 317 ? -10.309 22.834 11.655 1.00 36.81 317 PHE A N 1
ATOM 2555 C CA . PHE A 1 317 ? -11.088 22.310 12.773 1.00 36.81 317 PHE A CA 1
ATOM 2556 C C . PHE A 1 317 ? -11.635 20.924 12.436 1.00 36.81 317 PHE A C 1
ATOM 2558 O O . PHE A 1 317 ? -12.177 20.697 11.354 1.00 36.81 317 PHE A O 1
ATOM 2565 N N . TYR A 1 318 ? -11.522 20.006 13.395 1.00 35.84 318 TYR A N 1
ATOM 2566 C CA . TYR A 1 318 ? -12.147 18.689 13.351 1.00 35.84 318 TYR A CA 1
ATOM 2567 C C . TYR A 1 318 ? -13.271 18.671 14.389 1.00 35.84 318 TYR A C 1
ATOM 2569 O O . TYR A 1 318 ? -13.008 18.655 15.588 1.00 35.84 318 TYR A O 1
ATOM 2577 N N . GLY A 1 319 ? -14.523 18.734 13.933 1.00 41.06 319 GLY A N 1
ATOM 2578 C CA . GLY A 1 319 ? -15.703 18.751 14.803 1.00 41.06 319 GLY A CA 1
ATOM 2579 C C . GLY A 1 319 ? -16.542 17.478 14.687 1.00 41.06 319 GLY A C 1
ATOM 2580 O O . GLY A 1 319 ? -16.777 16.983 13.585 1.00 41.06 319 GLY A O 1
ATOM 2581 N N . LEU A 1 320 ? -17.023 16.970 15.827 1.00 34.91 320 LEU A N 1
ATOM 2582 C CA . LEU A 1 320 ? -18.100 15.977 15.927 1.00 34.91 320 LEU A CA 1
ATOM 2583 C C . LEU A 1 320 ? -19.439 16.717 16.080 1.00 34.91 320 LEU A C 1
ATOM 2585 O O . LEU A 1 320 ? -19.545 17.663 16.857 1.00 34.91 320 LEU A O 1
ATOM 2589 N N . ASN A 1 321 ? -20.465 16.310 15.332 1.00 41.69 321 ASN A N 1
ATOM 2590 C CA . ASN A 1 321 ? -21.741 17.025 15.280 1.00 41.69 321 ASN A CA 1
ATOM 2591 C C . ASN A 1 321 ? -22.500 17.011 16.625 1.00 41.69 321 ASN A C 1
ATOM 2593 O O . ASN A 1 321 ? -22.875 15.952 17.126 1.00 41.69 321 ASN A O 1
ATOM 2597 N N . LYS A 1 322 ? -22.867 18.204 17.108 1.00 35.91 322 LYS A N 1
ATOM 2598 C CA . LYS A 1 322 ? -24.194 18.495 17.679 1.00 35.91 322 LYS A CA 1
ATOM 2599 C C . LYS A 1 322 ? -24.618 19.886 17.207 1.00 35.91 322 LYS A C 1
ATOM 2601 O O . LYS A 1 322 ? -24.324 20.895 17.839 1.00 35.91 322 LYS A O 1
ATOM 2606 N N . LEU A 1 323 ? -25.324 19.929 16.080 1.00 32.34 323 LEU A N 1
ATOM 2607 C CA . LEU A 1 323 ? -26.026 21.122 15.628 1.00 32.34 323 LEU A CA 1
ATOM 2608 C C . LEU A 1 323 ? -27.302 21.280 16.480 1.00 32.34 323 LEU A C 1
ATOM 2610 O O . LEU A 1 323 ? -28.340 20.694 16.187 1.00 32.34 323 LEU A O 1
ATOM 2614 N N . LYS A 1 324 ? -27.225 22.055 17.565 1.00 31.56 324 LYS A N 1
ATOM 2615 C CA . LYS A 1 324 ? -28.364 22.863 18.018 1.00 31.56 324 LYS A CA 1
ATOM 2616 C C . LYS A 1 324 ? -28.070 24.285 17.558 1.00 31.56 324 LYS A C 1
ATOM 2618 O O . LYS A 1 324 ? -27.344 25.015 18.223 1.00 31.56 324 LYS A O 1
ATOM 2623 N N . LEU A 1 325 ? -28.607 24.654 16.395 1.00 38.31 325 LEU A N 1
ATOM 2624 C CA . LEU A 1 325 ? -28.757 26.055 16.015 1.00 38.31 325 LEU A CA 1
ATOM 2625 C C . LEU A 1 325 ? -29.744 26.686 17.009 1.00 38.31 325 LEU A C 1
ATOM 2627 O O . LEU A 1 325 ? -30.953 26.527 16.877 1.00 38.31 325 LEU A O 1
ATOM 2631 N N . ALA A 1 326 ? -29.233 27.350 18.041 1.00 30.11 326 ALA A N 1
ATOM 2632 C CA . ALA A 1 326 ? -30.012 28.272 18.856 1.00 30.11 326 ALA A CA 1
ATOM 2633 C C . ALA A 1 326 ? -29.073 29.314 19.476 1.00 30.11 326 ALA A C 1
ATOM 2635 O O . ALA A 1 326 ? -28.307 28.996 20.376 1.00 30.11 326 ALA A O 1
ATOM 2636 N N . LYS A 1 327 ? -29.175 30.546 18.960 1.00 37.16 327 LYS A N 1
ATOM 2637 C CA . LYS A 1 327 ? -28.786 31.830 19.571 1.00 37.16 327 LYS A CA 1
ATOM 2638 C C . LYS A 1 327 ? -27.414 31.901 20.258 1.00 37.16 327 LYS A C 1
ATOM 2640 O O . LYS A 1 327 ? -27.286 31.618 21.443 1.00 37.16 327 LYS A O 1
ATOM 2645 N N . ALA A 1 328 ? -26.441 32.463 19.545 1.00 30.11 328 ALA A N 1
ATOM 2646 C CA . ALA A 1 328 ? -25.352 33.227 20.155 1.00 30.11 328 ALA A CA 1
ATOM 2647 C C . ALA A 1 328 ? -24.882 34.324 19.185 1.00 30.11 328 ALA A C 1
ATOM 2649 O O . ALA A 1 328 ? -23.763 34.303 18.678 1.00 30.11 328 ALA A O 1
ATOM 2650 N N . GLU A 1 329 ? -25.768 35.281 18.903 1.00 35.72 329 GLU A N 1
ATOM 2651 C CA . GLU A 1 329 ? -25.313 36.642 18.621 1.00 35.72 329 GLU A CA 1
ATOM 2652 C C . GLU A 1 329 ? -24.762 37.234 19.932 1.00 35.72 329 GLU A C 1
ATOM 2654 O O . GLU A 1 329 ? -25.347 37.048 20.998 1.00 35.72 329 GLU A O 1
ATOM 2659 N N . VAL A 1 330 ? -23.643 37.957 19.831 1.00 37.72 330 VAL A N 1
ATOM 2660 C CA . VAL A 1 330 ? -23.045 38.819 20.871 1.00 37.72 330 VAL A CA 1
ATOM 2661 C C . VAL A 1 330 ? -22.392 38.107 22.074 1.00 37.72 330 VAL A C 1
ATOM 2663 O O . VAL A 1 330 ? -22.839 38.222 23.211 1.00 37.72 330 VAL A O 1
ATOM 2666 N N . ALA A 1 331 ? -21.239 37.456 21.868 1.00 33.16 331 ALA A N 1
ATOM 2667 C CA . ALA A 1 331 ? -20.288 37.202 22.972 1.00 33.16 331 ALA A CA 1
ATOM 2668 C C . ALA A 1 331 ? -18.800 37.121 22.565 1.00 33.16 331 ALA A C 1
ATOM 2670 O O . ALA A 1 331 ? -17.934 36.946 23.421 1.00 33.16 331 ALA A O 1
ATOM 2671 N N . THR A 1 332 ? -18.453 37.297 21.288 1.00 38.22 332 THR A N 1
ATOM 2672 C CA . THR A 1 332 ? -17.068 37.171 20.793 1.00 38.22 332 THR A CA 1
ATOM 2673 C C . THR A 1 332 ? -16.168 38.383 21.058 1.00 38.22 332 THR A C 1
ATOM 2675 O O . THR A 1 332 ? -14.980 38.323 20.763 1.00 38.22 332 THR A O 1
ATOM 2678 N N . CYS A 1 333 ? -16.667 39.445 21.700 1.00 33.72 333 CYS A N 1
ATOM 2679 C CA . CYS A 1 333 ? -15.832 40.584 22.110 1.00 33.72 333 CYS A CA 1
ATOM 2680 C C . CYS A 1 333 ? -15.301 40.521 23.554 1.00 33.72 333 CYS A C 1
ATOM 2682 O O . CYS A 1 333 ? -14.446 41.332 23.895 1.00 33.72 333 CYS A O 1
ATOM 2684 N N . LYS A 1 334 ? -15.734 39.578 24.410 1.00 32.97 334 LYS A N 1
ATOM 2685 C CA . LYS A 1 334 ? -15.248 39.513 25.810 1.00 32.97 334 LYS A CA 1
ATOM 2686 C C . LYS A 1 334 ? -14.088 38.542 26.051 1.00 32.97 334 LYS A C 1
ATOM 2688 O O . LYS A 1 334 ? -13.328 38.747 26.991 1.00 32.97 334 LYS A O 1
ATOM 2693 N N . VAL A 1 335 ? -13.892 37.537 25.195 1.00 38.50 335 VAL A N 1
ATOM 2694 C CA . VAL A 1 335 ? -12.831 36.528 25.402 1.00 38.50 335 VAL A CA 1
ATOM 2695 C C . VAL A 1 335 ? -11.443 37.053 25.009 1.00 38.50 335 VAL A C 1
ATOM 2697 O O . VAL A 1 335 ? -10.459 36.723 25.665 1.00 38.50 335 VAL A O 1
ATOM 2700 N N . ASN A 1 336 ? -11.354 37.968 24.038 1.00 42.16 336 ASN A N 1
ATOM 2701 C CA . ASN A 1 336 ? -10.066 38.555 23.647 1.00 42.16 336 ASN A CA 1
ATOM 2702 C C . ASN A 1 336 ? -9.515 39.580 24.654 1.00 42.16 336 ASN A C 1
ATOM 2704 O O . ASN A 1 336 ? -8.311 39.799 24.675 1.00 42.16 336 ASN A O 1
ATOM 2708 N N . ILE A 1 337 ? -10.344 40.163 25.528 1.00 42.69 337 ILE A N 1
ATOM 2709 C CA . ILE A 1 337 ? -9.854 41.059 26.593 1.00 42.69 337 ILE A CA 1
ATOM 2710 C C . ILE A 1 337 ? -9.257 40.254 27.760 1.00 42.69 337 ILE A C 1
ATOM 2712 O O . ILE A 1 337 ? -8.263 40.674 28.345 1.00 42.69 337 ILE A O 1
ATOM 2716 N N . LEU A 1 338 ? -9.799 39.069 28.061 1.00 37.28 338 LEU A N 1
ATOM 2717 C CA . LEU A 1 338 ? -9.320 38.227 29.166 1.00 37.28 338 LEU A CA 1
ATOM 2718 C C . LEU A 1 338 ? -7.991 37.522 28.862 1.00 37.28 338 LEU A C 1
ATOM 2720 O O . LEU A 1 338 ? -7.169 37.383 29.763 1.00 37.28 338 LEU A O 1
ATOM 2724 N N . ILE A 1 339 ? -7.743 37.135 27.605 1.00 48.06 339 ILE A N 1
ATOM 2725 C CA . ILE A 1 339 ? -6.465 36.517 27.205 1.00 48.06 339 ILE A CA 1
ATOM 2726 C C . ILE A 1 339 ? -5.330 37.552 27.215 1.00 48.06 339 ILE A C 1
ATOM 2728 O O . ILE A 1 339 ? -4.231 37.254 27.679 1.00 48.06 339 ILE A O 1
ATOM 2732 N N . VAL A 1 340 ? -5.610 38.794 26.807 1.00 48.00 340 VAL A N 1
ATOM 2733 C CA . VAL A 1 340 ? -4.620 39.882 26.860 1.00 48.00 340 VAL A CA 1
ATOM 2734 C C . VAL A 1 340 ? -4.310 40.285 28.308 1.00 48.00 340 VAL A C 1
ATOM 2736 O O . VAL A 1 340 ? -3.152 40.539 28.626 1.00 48.00 340 VAL A O 1
ATOM 2739 N N . TYR A 1 341 ? -5.299 40.271 29.212 1.00 40.47 341 TYR A N 1
ATOM 2740 C CA . TYR A 1 341 ? -5.068 40.548 30.637 1.00 40.47 341 TYR A CA 1
ATOM 2741 C C . TYR A 1 341 ? -4.232 39.464 31.336 1.00 40.47 341 TYR A C 1
ATOM 2743 O O . TYR A 1 341 ? -3.401 39.797 32.178 1.00 40.47 341 TYR A O 1
ATOM 2751 N N . TYR A 1 342 ? -4.404 38.187 30.976 1.00 45.06 342 TYR A N 1
ATOM 2752 C CA . TYR A 1 342 ? -3.619 37.098 31.567 1.00 45.06 342 TYR A CA 1
ATOM 2753 C C . TYR A 1 342 ? -2.152 37.127 31.117 1.00 45.06 342 TYR A C 1
ATOM 2755 O O . TYR A 1 342 ? -1.262 36.960 31.948 1.00 45.06 342 TYR A O 1
ATOM 2763 N N . GLU A 1 343 ? -1.875 37.423 29.840 1.00 48.75 343 GLU A N 1
ATOM 2764 C CA . GLU A 1 343 ? -0.490 37.605 29.382 1.00 48.75 343 GLU A CA 1
ATOM 2765 C C . GLU A 1 343 ? 0.183 38.842 29.993 1.00 48.75 343 GLU A C 1
ATOM 2767 O O . GLU A 1 343 ? 1.389 38.813 30.245 1.00 48.75 343 GLU A O 1
ATOM 2772 N N . LEU A 1 344 ? -0.571 39.917 30.262 1.00 46.41 344 LEU A N 1
ATOM 2773 C CA . LEU A 1 344 ? -0.021 41.111 30.908 1.00 46.41 344 LEU A CA 1
ATOM 2774 C C . LEU A 1 344 ? 0.337 40.851 32.379 1.00 46.41 344 LEU A C 1
ATOM 2776 O O . LEU A 1 344 ? 1.384 41.300 32.833 1.00 46.41 344 LEU A O 1
ATOM 2780 N N . ILE A 1 345 ? -0.500 40.106 33.109 1.00 49.53 345 ILE A N 1
ATOM 2781 C CA . ILE A 1 345 ? -0.274 39.774 34.527 1.00 49.53 345 ILE A CA 1
ATOM 2782 C C . ILE A 1 345 ? 0.917 38.823 34.691 1.00 49.53 345 ILE A C 1
ATOM 2784 O O . ILE A 1 345 ? 1.731 39.028 35.587 1.00 49.53 345 ILE A O 1
ATOM 2788 N N . VAL A 1 346 ? 1.070 37.836 33.800 1.00 55.53 346 VAL A N 1
ATOM 2789 C CA . VAL A 1 346 ? 2.230 36.926 33.820 1.00 55.53 346 VAL A CA 1
ATOM 2790 C C . VAL A 1 346 ? 3.525 37.686 33.516 1.00 55.53 346 VAL A C 1
ATOM 2792 O O . VAL A 1 346 ? 4.514 37.507 34.218 1.00 55.53 346 VAL A O 1
ATOM 2795 N N . LYS A 1 347 ? 3.508 38.619 32.556 1.00 49.78 347 LYS A N 1
ATOM 2796 C CA . LYS A 1 347 ? 4.688 39.443 32.237 1.00 49.78 347 LYS A CA 1
ATOM 2797 C C . LYS A 1 347 ? 5.037 40.480 33.309 1.00 49.78 347 LYS A C 1
ATOM 2799 O O . LYS A 1 347 ? 6.195 40.862 33.405 1.00 49.78 347 LYS A O 1
ATOM 2804 N N . LEU A 1 348 ? 4.071 40.942 34.105 1.00 42.03 348 LEU A N 1
ATOM 2805 C CA . LEU A 1 348 ? 4.322 41.853 35.231 1.00 42.03 348 LEU A CA 1
ATOM 2806 C C . L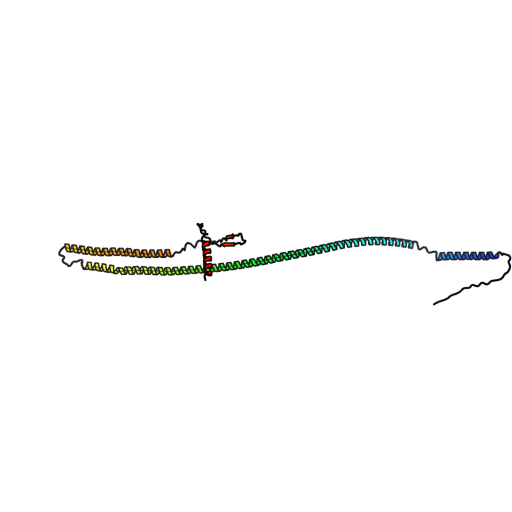EU A 1 348 ? 4.871 41.129 36.469 1.00 42.03 348 LEU A C 1
ATOM 2808 O O . LEU A 1 348 ? 5.609 41.739 37.239 1.00 42.03 348 LEU A O 1
ATOM 2812 N N . HIS A 1 349 ? 4.555 39.844 36.647 1.00 49.56 349 HIS A N 1
ATOM 2813 C CA . HIS A 1 349 ? 5.073 39.039 37.756 1.00 49.56 349 HIS A CA 1
ATOM 2814 C C . HIS A 1 349 ? 6.574 38.728 37.606 1.00 49.56 349 HIS A C 1
ATOM 2816 O O . HIS A 1 349 ? 7.293 38.733 38.599 1.00 49.56 349 HIS A O 1
ATOM 2822 N N . ASP A 1 350 ? 7.063 38.562 36.373 1.00 46.28 350 ASP A N 1
ATOM 2823 C CA . ASP A 1 350 ? 8.486 38.302 36.081 1.00 46.28 350 ASP A CA 1
ATOM 2824 C C . ASP A 1 350 ? 9.379 39.560 36.116 1.00 46.28 350 ASP A C 1
ATOM 2826 O O . ASP A 1 350 ? 10.592 39.461 35.969 1.00 46.28 350 ASP A O 1
ATOM 2830 N N . VAL A 1 351 ? 8.798 40.755 36.281 1.00 52.88 351 VAL A N 1
ATOM 2831 C CA . VAL A 1 351 ? 9.540 42.034 36.350 1.00 52.88 351 VAL A CA 1
ATOM 2832 C C . VAL A 1 351 ? 9.640 42.567 37.790 1.00 52.88 351 VAL A C 1
ATOM 2834 O O . VAL A 1 351 ? 10.418 43.481 38.053 1.00 52.88 351 VAL A O 1
ATOM 2837 N N . ILE A 1 352 ? 8.858 42.020 38.730 1.00 45.59 352 ILE A N 1
ATOM 2838 C CA . ILE A 1 352 ? 8.776 42.492 40.128 1.00 45.59 352 ILE A CA 1
ATOM 2839 C C . ILE A 1 352 ? 9.485 41.543 41.124 1.00 45.59 352 ILE A C 1
ATOM 2841 O O . ILE A 1 352 ? 9.686 41.913 42.281 1.00 45.59 352 ILE A O 1
ATOM 2845 N N . LEU A 1 353 ? 9.930 40.365 40.679 1.00 40.88 353 LEU A N 1
ATOM 2846 C CA . LEU A 1 353 ? 10.839 39.457 41.397 1.00 40.88 353 LEU A CA 1
ATOM 2847 C C . LEU A 1 353 ? 12.208 39.457 40.717 1.00 40.88 353 LEU A C 1
ATOM 2849 O O . LEU A 1 353 ? 13.213 39.344 41.455 1.00 40.88 353 LEU A O 1
#

Organism: NCBI:txid409849

pLDDT: mean 70.95, std 23.17, range [30.11, 98.31]

InterPro domains:
  IPR009538 Plasmalemma vesicle-associated protein [PF06637] (20-63)
  IPR009538 Plasmalemma vesicle-associated protein [PTHR21687] (1-121)

Sequence (353 aa):
MYSSSYSRAKLGLDARELHRPRGKSCGYYVKIVFFFSSLIQSLIIVSLVLFLVYGQPEKSAEEKRELEQNINHLGEINLQLRKDKVDLNAQITAKAAEKAAVEKELETVKAAANTTEYEFKKKVVSEVKTLQTLNAQQKAMIDLIQANFTQMVNYLSQERDTADKERNLHHQEAITQRKENAMLKEQLTVYSRKCKEDFAQSLDGIKIVTSEFLKKINTLFPHQMSFHLSCSSQAEQMEKIRNSCTNLSSDVEKKFQIYLDVMGDNVSVQAQTDQINCQKYRKPDAKTNIKTRYSINRYKATWEYKGKCNSILKITFYGLNKLKLAKAEVATCKVNILIVYYELIVKLHDVIL

Foldseek 3Di:
DDDDDDDDDDDDDDDDDDDDDDDDDPVVVVVVVVVVVVVVVVVVVVVVVCCVVPVDDDPPPVVVVVVVVVVVVVVVVVVVVVVVVVVVVVVVVVVVVVVVVVVVVVVVVVVVVVVVVVVVVVVVVVVVVVVVVVVVVVVVVVVVVVVVVVVVVVVVVVVVVVVVVVVVVVVVVVVVVVVVVVVVVVVLVVVLVVVLVVVVVVCVVVVVVLVVVLVVLCVVPPPDDPDPPVDPVVVVVSVVVSCVSVVVSVVVVVVVVVVVVVVVVVSVVVSVVVVVVVVVVPDDPPPPPPPDDDDDDWDKDWDWDDDPPRDIDIDTDTDDDDDPPDDDDDDVVPPVVVVVVVVVVVVVVVVVD

Radius of gyration: 89.69 Å; chains: 1; bounding box: 200×57×243 Å

Secondary structure (DSSP, 8-state):
-------------------------THHHHHHHHHHHHHHHHHHHHHHHHHHHHS-----HHHHHHHHHHHHHHHHHHHHHHHHHHHHHHHHHHHHHHHHHHHHHHHHHHHHHHHHHHHHHHHHHHHHHHHHHHHHHHHHHHHHHHHHHHHHHHHHHHHHHHHHHHHHHHHHHHHHHHHHHHHHHHHHHHHHHHHHHHHHHHHHHHHHHHHHHHHHHHHHS-SS--S----HHHHHHHHHHHHHHHHHHHHHHHHHHHHHHHHHHHHHHHHHHHHHHHHHHT---TTSSSS--S--PPP-EEEEEE-SSS-EEEEEE------------S-TTTHHHHHHHHHHHHHHHHHH-